Protein AF-A0A3M6U2Z1-F1 (afdb_monomer_lite)

pLDDT: mean 85.02, std 13.63, range [31.53, 96.0]

Secondary structure (DSSP, 8-state):
-----------TT----EEEEETT--SSPEEEEEETTSEEEEEPPPEEEESPPEEEEEETTEEEEEESS----EEEEE--TT-SEEEEEEEEEETTEEEEEEEEEEEE-TTHHHHSEEEE--GGGSTT----SGGG----TTS-TTSEEEEB-TTT--B----SS---TT-TTSSS-EEETT-PPPTTT-S----EEE-

Structure (mmCIF, N/CA/C/O backbone):
data_AF-A0A3M6U2Z1-F1
#
_entry.id   AF-A0A3M6U2Z1-F1
#
loop_
_atom_site.group_PDB
_atom_site.id
_atom_site.type_symbol
_atom_site.label_atom_id
_atom_site.label_alt_id
_atom_site.label_comp_id
_atom_site.label_asym_id
_atom_site.label_entity_id
_atom_site.label_seq_id
_atom_site.pdbx_PDB_ins_code
_atom_site.Cartn_x
_atom_site.Cartn_y
_atom_site.Cartn_z
_atom_site.occupancy
_atom_site.B_iso_or_equiv
_atom_site.auth_seq_id
_atom_site.auth_comp_id
_atom_site.auth_asym_id
_atom_site.auth_atom_id
_atom_site.pdbx_PDB_model_num
ATOM 1 N N . MET A 1 1 ? -20.977 18.633 2.375 1.00 33.62 1 MET A N 1
ATOM 2 C CA . MET A 1 1 ? -21.544 19.202 3.614 1.00 33.62 1 MET A CA 1
ATOM 3 C C . MET A 1 1 ? -20.384 19.841 4.359 1.00 33.62 1 MET A C 1
ATOM 5 O O . MET A 1 1 ? -19.426 19.143 4.660 1.00 33.62 1 MET A O 1
ATOM 9 N N . VAL A 1 2 ? -20.391 21.166 4.483 1.00 31.53 2 VAL A N 1
ATOM 10 C CA . VAL A 1 2 ? -19.295 21.943 5.080 1.00 31.53 2 VAL A CA 1
ATOM 11 C C . VAL A 1 2 ? -19.413 21.803 6.597 1.00 31.53 2 VAL A C 1
ATOM 13 O O . VAL A 1 2 ? -20.417 22.219 7.167 1.00 31.53 2 VAL A O 1
ATOM 16 N N . GLY A 1 3 ? -18.442 21.152 7.237 1.00 36.09 3 GLY A N 1
ATOM 17 C CA . GLY A 1 3 ? -18.370 21.081 8.695 1.00 36.09 3 GLY A CA 1
ATOM 18 C C . GLY A 1 3 ? -17.777 22.376 9.236 1.00 36.09 3 GLY A C 1
ATOM 19 O O . GLY A 1 3 ? -16.633 22.701 8.925 1.00 36.09 3 GLY A O 1
ATOM 20 N N . PHE A 1 4 ? -18.558 23.123 10.010 1.00 33.94 4 PHE A N 1
ATOM 21 C CA . PHE A 1 4 ? -18.069 24.271 10.767 1.00 33.94 4 PHE A CA 1
ATOM 22 C C . PHE A 1 4 ? -17.065 23.785 11.824 1.00 33.94 4 PHE A C 1
ATOM 24 O O . PHE A 1 4 ? -17.394 22.934 12.646 1.00 33.94 4 PHE A O 1
ATOM 31 N N . VAL A 1 5 ? -15.842 24.322 11.809 1.00 41.75 5 VAL A N 1
ATOM 32 C CA . VAL A 1 5 ? -14.901 24.203 12.931 1.00 41.75 5 VAL A CA 1
ATOM 33 C C . VAL A 1 5 ? -15.083 25.451 13.786 1.00 41.75 5 VAL A C 1
ATOM 35 O O . VAL A 1 5 ? -14.521 26.503 13.484 1.00 41.75 5 VAL A O 1
ATOM 38 N N . GLU A 1 6 ? -15.903 25.366 14.832 1.00 41.59 6 GLU A N 1
ATOM 39 C CA . GLU A 1 6 ? -15.975 26.430 15.834 1.00 41.59 6 GLU A CA 1
ATOM 40 C C . GLU A 1 6 ? -14.790 26.321 16.799 1.00 41.59 6 GLU A C 1
ATOM 42 O O . GLU A 1 6 ? -14.560 25.300 17.448 1.00 41.59 6 GLU A O 1
ATOM 47 N N . ARG A 1 7 ? -14.019 27.406 16.897 1.00 44.69 7 ARG A N 1
ATOM 48 C CA . ARG A 1 7 ? -12.964 27.585 17.895 1.00 44.69 7 ARG A CA 1
ATOM 49 C C . ARG A 1 7 ? -13.611 28.191 19.141 1.00 44.69 7 ARG A C 1
ATOM 51 O O . ARG A 1 7 ? -13.791 29.405 19.198 1.00 44.69 7 ARG A O 1
ATOM 58 N N . LEU A 1 8 ? -13.984 27.368 20.119 1.00 41.62 8 LEU A N 1
ATOM 59 C CA . LEU A 1 8 ? -14.572 27.862 21.367 1.00 41.62 8 LEU A CA 1
ATOM 60 C C . LEU A 1 8 ? -13.500 28.151 22.424 1.00 41.62 8 LEU A C 1
ATOM 62 O O . LEU A 1 8 ? -12.556 27.387 22.630 1.00 41.62 8 LEU A O 1
ATOM 66 N N . LYS A 1 9 ? -13.650 29.331 23.034 1.00 44.41 9 LYS A N 1
ATOM 67 C CA . LYS A 1 9 ? -12.825 29.896 24.103 1.00 44.41 9 LYS A CA 1
ATOM 68 C C . LYS A 1 9 ? -12.776 28.978 25.328 1.00 44.41 9 LYS A C 1
ATOM 70 O O . LYS A 1 9 ? -13.740 28.297 25.660 1.00 44.41 9 LYS A O 1
ATOM 75 N N . LYS A 1 10 ? -11.636 29.038 26.015 1.00 45.00 10 LYS A N 1
ATOM 76 C CA . LYS A 1 10 ? -11.366 28.417 27.312 1.00 45.00 10 LYS A CA 1
ATOM 77 C C . LYS A 1 10 ? -12.130 29.173 28.409 1.00 45.00 10 LYS A C 1
ATOM 79 O O . LYS A 1 10 ? -11.630 30.189 28.876 1.00 45.00 10 LYS A O 1
ATOM 84 N N . ASP A 1 11 ? -13.297 28.665 28.797 1.00 51.81 11 ASP A N 1
ATOM 85 C CA . ASP A 1 11 ? -13.921 28.969 30.090 1.00 51.81 11 ASP A CA 1
ATOM 86 C C . ASP A 1 11 ? -13.686 27.788 31.050 1.00 51.81 11 ASP A C 1
ATOM 88 O O . ASP A 1 11 ? -13.927 26.619 30.735 1.00 51.81 11 ASP A O 1
ATOM 92 N N . ASP A 1 12 ? -13.138 28.118 32.214 1.00 60.06 12 ASP A N 1
ATOM 93 C CA . ASP A 1 12 ? -12.309 27.285 33.094 1.00 60.06 12 ASP A CA 1
ATOM 94 C C . ASP A 1 12 ? -13.091 26.323 34.013 1.00 60.06 12 ASP A C 1
ATOM 96 O O . ASP A 1 12 ? -12.824 26.254 35.208 1.00 60.06 12 ASP A O 1
ATOM 100 N N . ASN A 1 13 ? -14.088 25.597 33.482 1.00 56.81 13 ASN A N 1
ATOM 101 C CA . ASN A 1 13 ? -14.623 24.387 34.145 1.00 56.81 13 ASN A CA 1
ATOM 102 C C . ASN A 1 13 ? -15.549 23.495 33.290 1.00 56.81 13 ASN A C 1
ATOM 104 O O . ASN A 1 13 ? -16.263 22.643 33.823 1.00 56.81 13 ASN A O 1
ATOM 108 N N . SER A 1 14 ? -15.570 23.667 31.966 1.00 55.75 14 SER A N 1
ATOM 109 C CA . SER A 1 14 ? -16.427 22.857 31.089 1.00 55.75 14 SER A CA 1
ATOM 110 C C . SER A 1 14 ? -15.627 21.720 30.456 1.00 55.75 14 SER A C 1
ATOM 112 O O . SER A 1 14 ? -14.793 21.945 29.582 1.00 55.75 14 SER A O 1
ATOM 114 N N . ILE A 1 15 ? -15.881 20.479 30.882 1.00 61.75 15 ILE A N 1
ATOM 115 C CA . ILE A 1 15 ? -15.397 19.292 30.169 1.00 61.75 15 ILE A CA 1
ATOM 116 C C . ILE A 1 15 ? -16.312 19.080 28.962 1.00 61.75 15 ILE A C 1
ATOM 118 O O . ILE A 1 15 ? -17.464 18.669 29.107 1.00 61.75 15 ILE A O 1
ATOM 122 N N . PHE A 1 16 ? -15.804 19.361 27.765 1.00 71.44 16 PHE A N 1
ATOM 123 C CA . PHE A 1 16 ? -16.532 19.101 26.527 1.00 71.44 16 PHE A CA 1
ATOM 124 C C . PHE A 1 16 ? -16.543 17.596 26.249 1.00 71.44 16 PHE A C 1
ATOM 126 O O . PHE A 1 16 ? -15.508 16.982 25.985 1.00 71.44 16 PHE A O 1
ATOM 133 N N . LEU A 1 17 ? -17.728 16.996 26.344 1.00 83.19 17 LEU A N 1
ATOM 134 C CA . LEU A 1 17 ? -17.945 15.604 25.970 1.00 83.19 17 LEU A CA 1
ATOM 135 C C . LEU A 1 17 ? -18.040 15.524 24.450 1.00 83.19 17 LEU A C 1
ATOM 137 O O . LEU A 1 17 ? -18.857 16.208 23.835 1.00 83.19 17 LEU A O 1
ATOM 141 N N . THR A 1 18 ? -17.223 14.660 23.859 1.00 88.44 18 THR A N 1
ATOM 142 C CA . THR A 1 18 ? -17.144 14.499 22.406 1.00 88.44 18 THR A CA 1
ATOM 143 C C . THR A 1 18 ? -17.358 13.032 22.075 1.00 88.44 18 THR A C 1
ATOM 145 O O . THR A 1 18 ? -16.681 12.162 22.633 1.00 88.44 18 THR A O 1
ATOM 148 N N . LEU A 1 19 ? -18.302 12.736 21.180 1.00 93.19 19 LEU A N 1
ATOM 149 C CA . LEU A 1 19 ? -18.491 11.372 20.686 1.00 93.19 19 LEU A CA 1
ATOM 150 C C . LEU A 1 19 ? -17.215 10.850 20.009 1.00 93.19 19 LEU A C 1
ATOM 152 O O . LEU A 1 19 ? -16.425 11.628 19.479 1.00 93.19 19 LEU A O 1
ATOM 156 N N . ALA A 1 20 ? -17.019 9.534 20.032 1.00 92.88 20 ALA A N 1
ATOM 157 C CA . ALA A 1 20 ? -15.914 8.911 19.316 1.00 92.88 20 ALA A CA 1
ATOM 158 C C . ALA A 1 20 ? -16.070 9.100 17.799 1.00 92.88 20 ALA A C 1
ATOM 160 O O . ALA A 1 20 ? -17.117 8.765 17.244 1.00 92.88 20 ALA A O 1
ATOM 161 N N . ILE A 1 21 ? -15.026 9.608 17.148 1.00 93.19 21 ILE A N 1
ATOM 162 C CA . ILE A 1 21 ? -14.930 9.796 15.697 1.00 93.19 21 ILE A CA 1
ATOM 163 C C . ILE A 1 21 ? -13.573 9.320 15.176 1.00 93.19 21 ILE A C 1
ATOM 165 O O . ILE A 1 21 ? -12.600 9.273 15.927 1.00 93.19 21 ILE A O 1
ATOM 169 N N . LEU A 1 22 ? -13.497 9.026 13.878 1.00 92.69 22 LEU A N 1
ATOM 170 C CA . LEU A 1 22 ? -12.242 8.778 13.168 1.00 92.69 22 LEU A CA 1
ATOM 171 C C . LEU A 1 22 ? -11.867 10.011 12.332 1.00 92.69 22 LEU A C 1
ATOM 173 O O . LEU A 1 22 ? -12.544 10.350 11.355 1.00 92.69 22 LEU A O 1
ATOM 177 N N . LYS A 1 23 ? -10.790 10.705 12.711 1.00 91.25 23 LYS A N 1
ATOM 178 C CA . LYS A 1 23 ? -10.298 11.880 11.983 1.00 91.25 23 LYS A CA 1
ATOM 179 C C . LYS A 1 23 ? -9.767 11.476 10.614 1.00 91.25 23 LYS A C 1
ATOM 181 O O . LYS A 1 23 ? -9.136 10.435 10.462 1.00 91.25 23 LYS A O 1
ATOM 186 N N . TYR A 1 24 ? -10.000 12.336 9.623 1.00 89.19 24 TYR A N 1
ATOM 187 C CA . TYR A 1 24 ? -9.508 12.162 8.250 1.00 89.19 24 TYR A CA 1
ATOM 188 C C . TYR A 1 24 ? -9.910 10.825 7.602 1.00 89.19 24 TYR A C 1
ATOM 190 O O . TYR A 1 24 ? -9.277 10.397 6.636 1.00 89.19 24 TYR A O 1
ATOM 198 N N . LYS A 1 25 ? -10.961 10.157 8.107 1.00 90.25 25 LYS A N 1
ATOM 199 C CA . LYS A 1 25 ? -11.424 8.898 7.522 1.00 90.25 25 LYS A CA 1
ATOM 200 C C . LYS A 1 25 ? -11.858 9.118 6.062 1.00 90.25 25 LYS A C 1
ATOM 202 O O . LYS A 1 25 ? -12.548 10.104 5.775 1.00 90.25 25 LYS A O 1
ATOM 207 N N . PRO A 1 26 ? -11.491 8.223 5.131 1.00 91.00 26 PRO A N 1
ATOM 208 C CA . PRO A 1 26 ? -11.958 8.306 3.754 1.00 91.00 26 PRO A CA 1
ATOM 209 C C . PRO A 1 26 ? -13.489 8.246 3.660 1.00 91.00 26 PRO A C 1
ATOM 211 O O . PRO A 1 26 ? -14.148 7.528 4.408 1.00 91.00 26 PRO A O 1
ATOM 214 N N . VAL A 1 27 ? -14.069 8.977 2.702 1.00 89.31 27 VAL A N 1
ATOM 215 C CA . VAL A 1 27 ? -15.531 8.980 2.475 1.00 89.31 27 VAL A CA 1
ATOM 216 C C . VAL A 1 27 ? -16.024 7.618 1.978 1.00 89.31 27 VAL A C 1
ATOM 218 O O . VAL A 1 27 ? -17.128 7.189 2.304 1.00 89.31 27 VAL A O 1
ATOM 221 N N . LYS A 1 28 ? -15.210 6.942 1.163 1.00 93.44 28 LYS A N 1
ATOM 222 C CA . LYS A 1 28 ? -15.484 5.599 0.648 1.00 93.44 28 LYS A CA 1
ATOM 223 C C . LYS A 1 28 ? -14.688 4.573 1.440 1.00 93.44 28 LYS A C 1
ATOM 225 O O . LYS A 1 28 ? -13.601 4.873 1.920 1.00 93.44 28 LYS A O 1
ATOM 230 N N . HIS A 1 29 ? -15.197 3.349 1.500 1.00 92.94 29 HIS A N 1
ATOM 231 C CA . HIS A 1 29 ? -14.449 2.221 2.047 1.00 92.94 29 HIS A CA 1
ATOM 232 C C . HIS A 1 29 ? -13.140 2.013 1.282 1.00 92.94 29 HIS A C 1
ATOM 234 O O . HIS A 1 29 ? -13.100 2.153 0.056 1.00 92.94 29 HIS A O 1
ATOM 240 N N . SER A 1 30 ? -12.090 1.647 2.009 1.00 91.12 30 SER A N 1
ATOM 241 C CA . SER A 1 30 ? -10.811 1.289 1.403 1.00 91.12 30 SER A CA 1
ATOM 242 C C . SER A 1 30 ? -10.927 -0.108 0.806 1.00 91.12 30 SER A C 1
ATOM 244 O O . SER A 1 30 ? -11.292 -1.047 1.509 1.00 91.12 30 SER A O 1
ATOM 246 N N . VAL A 1 31 ? -10.636 -0.250 -0.484 1.00 90.06 31 VAL A N 1
ATOM 247 C CA . VAL A 1 31 ? -10.586 -1.551 -1.162 1.00 90.06 31 VAL A CA 1
ATOM 248 C C . VAL A 1 31 ? -9.125 -1.897 -1.406 1.00 90.06 31 VAL A C 1
ATOM 250 O O . VAL A 1 31 ? -8.384 -1.055 -1.908 1.00 90.06 31 VAL A O 1
ATOM 253 N N . GLN A 1 32 ? -8.717 -3.106 -1.033 1.00 88.31 32 GLN A N 1
ATOM 254 C CA . GLN A 1 32 ? -7.341 -3.572 -1.178 1.00 88.31 32 GLN A CA 1
ATOM 255 C C . GLN A 1 32 ? -7.320 -5.049 -1.577 1.00 88.31 32 GLN A C 1
ATOM 257 O O . GLN A 1 32 ? -8.158 -5.831 -1.130 1.00 88.31 32 GLN A O 1
ATOM 262 N N . ASP A 1 33 ? -6.358 -5.438 -2.406 1.00 87.25 33 ASP A N 1
ATOM 263 C CA . ASP A 1 33 ? -6.098 -6.844 -2.701 1.00 87.25 33 ASP A CA 1
ATOM 264 C C . ASP A 1 33 ? -5.141 -7.445 -1.665 1.00 87.25 33 ASP A C 1
ATOM 266 O O . ASP A 1 33 ? -4.204 -6.800 -1.192 1.00 87.25 33 ASP A O 1
ATOM 270 N N . ALA A 1 34 ? -5.397 -8.694 -1.301 1.00 88.06 34 ALA A N 1
ATOM 271 C CA . ALA A 1 34 ? -4.664 -9.439 -0.292 1.00 88.06 34 ALA A CA 1
ATOM 272 C C . ALA A 1 34 ? -4.415 -10.872 -0.776 1.00 88.06 34 ALA A C 1
ATOM 274 O O . ALA A 1 34 ? -5.248 -11.450 -1.471 1.00 88.06 34 ALA A O 1
ATOM 275 N N . TYR A 1 35 ? -3.285 -11.466 -0.396 1.00 87.06 35 TYR A N 1
ATOM 276 C CA . TYR A 1 35 ? -2.849 -12.760 -0.926 1.00 87.06 35 TYR A CA 1
ATOM 277 C C . TYR A 1 35 ? -2.798 -13.813 0.171 1.00 87.06 35 TYR A C 1
ATOM 279 O O . TYR A 1 35 ? -2.358 -13.554 1.288 1.00 87.06 35 TYR A O 1
ATOM 287 N N . TYR A 1 36 ? -3.255 -15.028 -0.128 1.00 86.56 36 TYR A N 1
ATOM 288 C CA . TYR A 1 36 ? -3.249 -16.098 0.868 1.00 86.56 36 TYR A CA 1
ATOM 289 C C . TYR A 1 36 ? -1.851 -16.341 1.448 1.00 86.56 36 TYR A C 1
ATOM 291 O O . TYR A 1 36 ? -0.869 -16.410 0.709 1.00 86.56 36 TYR A O 1
ATOM 299 N N . GLN A 1 37 ? -1.801 -16.551 2.769 1.00 83.19 37 GLN A N 1
ATOM 300 C CA . GLN A 1 37 ? -0.586 -16.788 3.559 1.00 83.19 37 GLN A CA 1
ATOM 301 C C . GLN A 1 37 ? 0.394 -15.605 3.623 1.00 83.19 37 GLN A C 1
ATOM 303 O O . GLN A 1 37 ? 1.509 -15.782 4.108 1.00 83.19 37 GLN A O 1
ATOM 308 N N . THR A 1 38 ? -0.002 -14.407 3.187 1.00 80.94 38 THR A N 1
ATOM 309 C CA . THR A 1 38 ? 0.787 -13.185 3.386 1.00 80.94 38 THR A CA 1
ATOM 310 C C . THR A 1 38 ? 0.215 -12.368 4.541 1.00 80.94 38 THR A C 1
ATOM 312 O O . THR A 1 38 ? -0.981 -12.455 4.850 1.00 80.94 38 THR A O 1
ATOM 315 N N . SER A 1 39 ? 1.071 -11.592 5.206 1.00 84.38 39 SER A N 1
ATOM 316 C CA . SER A 1 39 ? 0.632 -10.622 6.207 1.00 84.38 39 SER A CA 1
ATOM 317 C C . SER A 1 39 ? 0.060 -9.382 5.525 1.00 84.38 39 SER A C 1
ATOM 319 O O . SER A 1 39 ? 0.543 -8.938 4.485 1.00 84.38 39 SER A O 1
ATOM 321 N N . ILE A 1 40 ? -0.995 -8.833 6.115 1.00 86.62 40 ILE A N 1
ATOM 322 C CA . ILE A 1 40 ? -1.633 -7.588 5.694 1.00 86.62 40 ILE A CA 1
ATOM 323 C C . ILE A 1 40 ? -1.643 -6.676 6.905 1.00 86.62 40 ILE A C 1
ATOM 325 O O . ILE A 1 40 ? -2.117 -7.089 7.965 1.00 86.62 40 ILE A O 1
ATOM 329 N N . THR A 1 41 ? -1.150 -5.454 6.724 1.00 88.62 41 THR A N 1
ATOM 330 C CA . THR A 1 41 ? -1.144 -4.422 7.760 1.00 88.62 41 THR A CA 1
ATOM 331 C C . THR A 1 41 ? -2.154 -3.344 7.396 1.00 88.62 41 THR A C 1
ATOM 333 O O . THR A 1 41 ? -1.985 -2.648 6.396 1.00 88.62 41 THR A O 1
ATOM 3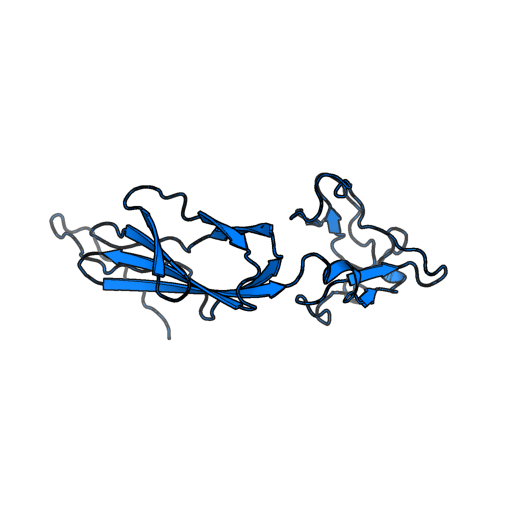36 N N . LEU A 1 42 ? -3.201 -3.197 8.204 1.00 89.69 42 LEU A N 1
ATOM 337 C CA . LEU A 1 42 ? -4.208 -2.146 8.053 1.00 89.69 42 LEU A CA 1
ATOM 338 C C . LEU A 1 42 ? -4.016 -1.089 9.126 1.00 89.69 42 LEU A C 1
ATOM 340 O O . LEU A 1 42 ? -3.853 -1.438 10.287 1.00 89.69 42 LEU A O 1
ATOM 344 N N . VAL A 1 43 ? -4.086 0.185 8.750 1.00 89.88 43 VAL A N 1
ATOM 345 C CA . VAL A 1 43 ? -3.923 1.321 9.666 1.00 89.88 43 VAL A CA 1
ATOM 346 C C . VAL A 1 43 ? -5.276 1.992 9.857 1.00 89.88 43 VAL A C 1
ATOM 348 O O . VAL A 1 43 ? -5.864 2.476 8.887 1.00 89.88 43 VAL A O 1
ATOM 351 N N . CYS A 1 44 ? -5.794 2.016 11.085 1.00 89.38 44 CYS A N 1
ATOM 352 C CA . CYS A 1 44 ? -7.032 2.742 11.365 1.00 89.38 44 CYS A CA 1
ATOM 353 C C . CYS A 1 44 ? -6.777 4.262 11.356 1.00 89.38 44 CYS A C 1
ATOM 355 O O . CYS A 1 44 ? -5.728 4.695 11.841 1.00 89.38 44 CYS A O 1
ATOM 357 N N . PRO A 1 45 ? -7.709 5.091 10.843 1.00 91.31 45 PRO A N 1
ATOM 358 C CA . PRO A 1 45 ? -7.604 6.538 10.998 1.00 91.31 45 PRO A CA 1
ATOM 359 C C . PRO A 1 45 ? -7.564 6.952 12.477 1.00 91.31 45 PRO A C 1
ATOM 361 O O . PRO A 1 45 ? -8.022 6.222 13.355 1.00 91.31 45 PRO A O 1
ATOM 364 N N . GLU A 1 46 ? -7.020 8.135 12.759 1.00 90.25 46 GLU A N 1
ATOM 365 C CA . GLU A 1 46 ? -6.788 8.591 14.133 1.00 90.25 46 GLU A CA 1
ATOM 366 C C . GLU A 1 46 ? -8.117 8.741 14.904 1.00 90.25 46 GLU A C 1
ATOM 368 O O . GLU A 1 46 ? -8.974 9.535 14.495 1.00 90.25 46 GLU A O 1
ATOM 373 N N . PRO A 1 47 ? -8.319 8.016 16.019 1.00 90.06 47 PRO A N 1
ATOM 374 C CA . PRO A 1 47 ? -9.532 8.130 16.810 1.00 90.06 47 PRO A CA 1
ATOM 375 C C . PRO A 1 47 ? -9.510 9.404 17.667 1.00 90.06 47 PRO A C 1
ATOM 377 O O . PRO A 1 47 ? -8.469 9.848 18.147 1.00 90.06 47 PRO A O 1
ATOM 380 N N . PHE A 1 48 ? -10.676 10.003 17.889 1.00 90.19 48 PHE A N 1
ATOM 381 C CA . PHE A 1 48 ? -10.821 11.204 18.708 1.00 90.19 48 PHE A CA 1
ATOM 382 C C . PHE A 1 48 ? -12.157 11.223 19.440 1.00 90.19 48 PHE A C 1
ATOM 384 O O . PHE A 1 48 ? -13.173 10.808 18.895 1.00 90.19 48 PHE A O 1
ATOM 391 N N . GLY A 1 49 ? -12.170 11.713 20.676 1.00 90.69 49 GLY A N 1
ATOM 392 C CA . GLY A 1 49 ? -13.373 11.811 21.497 1.00 90.69 49 GLY A CA 1
ATOM 393 C C . GLY A 1 49 ? -13.030 11.964 22.976 1.00 90.69 49 GLY A C 1
ATOM 394 O O . GLY A 1 49 ? -11.886 11.750 23.373 1.00 90.69 49 GLY A O 1
ATOM 395 N N . TYR A 1 50 ? -14.019 12.333 23.792 1.00 89.31 50 TYR A N 1
ATOM 396 C CA . TYR A 1 50 ? -13.872 12.395 25.246 1.00 89.31 50 TYR A CA 1
ATOM 397 C C . TYR A 1 50 ? -15.114 11.823 25.957 1.00 89.31 50 TYR A C 1
ATOM 399 O O . TYR A 1 50 ? -16.217 12.319 25.709 1.00 89.31 50 TYR A O 1
ATOM 407 N N . PRO A 1 51 ? -14.977 10.829 26.864 1.00 91.06 51 PRO A N 1
ATOM 408 C CA . PRO A 1 51 ? -13.740 10.136 27.248 1.00 91.06 51 PRO A CA 1
ATOM 409 C C . PRO A 1 51 ? -13.025 9.495 26.057 1.00 91.06 51 PRO A C 1
ATOM 411 O O . PRO A 1 51 ? -13.670 9.233 25.035 1.00 91.06 51 PRO A O 1
ATOM 414 N N . GLU A 1 52 ? -11.710 9.312 26.187 1.00 88.25 52 GLU A N 1
ATOM 415 C CA . GLU A 1 52 ? -10.857 8.789 25.118 1.00 88.25 52 GLU A CA 1
ATOM 416 C C . GLU A 1 52 ? -11.454 7.491 24.542 1.00 88.25 52 GLU A C 1
ATOM 418 O O . GLU A 1 52 ? -11.865 6.609 25.307 1.00 88.25 52 GLU A O 1
ATOM 423 N N . PRO A 1 53 ? -11.614 7.399 23.211 1.00 89.69 53 PRO A N 1
ATOM 424 C CA . PRO A 1 53 ? -12.218 6.234 22.588 1.00 89.69 53 PRO A CA 1
ATOM 425 C C . PRO A 1 53 ? -11.274 5.031 22.594 1.00 89.69 53 PRO A C 1
ATOM 427 O O . PRO A 1 53 ? -10.078 5.165 22.363 1.00 89.69 53 PRO A O 1
ATOM 430 N N . PHE A 1 54 ? -11.840 3.838 22.765 1.00 88.88 54 PHE A N 1
ATOM 431 C CA . PHE A 1 54 ? -11.134 2.593 22.469 1.00 88.88 54 PHE A CA 1
ATOM 432 C C . PHE A 1 54 ? -11.283 2.239 20.989 1.00 88.88 54 PHE A C 1
ATOM 434 O O . PHE A 1 54 ? -12.273 2.625 20.354 1.00 88.88 54 PHE A O 1
ATOM 441 N N . VAL A 1 55 ? -10.328 1.470 20.457 1.00 90.25 55 VAL A N 1
ATOM 442 C CA . VAL A 1 55 ? -10.364 0.987 19.072 1.00 90.25 55 VAL A CA 1
ATOM 443 C C . VAL A 1 55 ? -10.461 -0.533 19.039 1.00 90.25 55 VAL A C 1
ATOM 445 O O . VAL A 1 55 ? -9.681 -1.250 19.669 1.00 90.25 55 VAL A O 1
ATOM 448 N N . ALA A 1 56 ? -11.430 -1.025 18.269 1.00 91.31 56 ALA A N 1
ATOM 449 C CA . ALA A 1 56 ? -11.620 -2.442 18.009 1.00 91.31 56 ALA A CA 1
ATOM 450 C C . ALA A 1 56 ? -11.557 -2.742 16.510 1.00 91.31 56 ALA A C 1
ATOM 452 O O . ALA A 1 56 ? -12.124 -2.019 15.692 1.00 91.31 56 ALA A O 1
ATOM 453 N N . TRP A 1 57 ? -10.907 -3.848 16.165 1.00 92.62 57 TRP A N 1
ATOM 454 C CA . TRP A 1 57 ? -10.895 -4.408 14.820 1.00 92.62 57 TRP A CA 1
ATOM 455 C C . TRP A 1 57 ? -11.917 -5.534 14.726 1.00 92.62 57 TRP A C 1
ATOM 457 O O . TRP A 1 57 ? -11.900 -6.464 15.533 1.00 92.62 57 TRP A O 1
ATOM 467 N N . VAL A 1 58 ? -12.801 -5.465 13.735 1.00 92.81 58 VAL A N 1
ATOM 468 C CA . VAL A 1 58 ? -13.925 -6.389 13.558 1.00 92.81 58 VAL A CA 1
ATOM 469 C C . VAL A 1 58 ? -13.870 -6.988 12.157 1.00 92.81 58 VAL A C 1
ATOM 471 O O . VAL A 1 58 ? -14.006 -6.269 11.176 1.00 92.81 58 VAL A O 1
ATOM 474 N N . LYS A 1 59 ? -13.703 -8.307 12.038 1.00 92.00 59 LYS A N 1
ATOM 475 C CA . LYS A 1 59 ? -13.722 -9.036 10.762 1.00 92.00 59 LYS A CA 1
ATOM 476 C C . LYS A 1 59 ? -15.046 -9.763 10.598 1.00 92.00 59 LYS A C 1
ATOM 478 O O . LYS A 1 59 ? -15.378 -10.629 11.400 1.00 92.00 59 LYS A O 1
ATOM 483 N N . ASN A 1 60 ? -15.781 -9.442 9.536 1.00 89.69 60 ASN A N 1
ATOM 484 C CA . ASN A 1 60 ? -17.079 -10.043 9.214 1.00 89.69 60 ASN A CA 1
ATOM 485 C C . ASN A 1 60 ? -18.048 -10.051 10.423 1.00 89.69 60 ASN A C 1
ATOM 487 O O . ASN A 1 60 ? -18.766 -11.021 10.644 1.00 89.69 60 ASN A O 1
ATOM 491 N N . GLY A 1 61 ? -18.029 -8.987 11.234 1.00 86.50 61 GLY A N 1
ATOM 492 C CA . GLY A 1 61 ? -18.840 -8.862 12.454 1.00 86.50 61 GLY A CA 1
ATOM 493 C C . GLY A 1 61 ? -18.239 -9.486 13.724 1.00 86.50 61 GLY A C 1
ATOM 494 O O . GLY A 1 61 ? -18.779 -9.267 14.804 1.00 86.50 61 GLY A O 1
ATOM 495 N N . VAL A 1 62 ? -17.118 -10.208 13.632 1.00 89.12 62 VAL A N 1
ATOM 496 C CA . VAL A 1 62 ? -16.428 -10.830 14.775 1.00 89.12 62 VAL A CA 1
ATOM 497 C C . VAL A 1 62 ? -15.243 -9.974 15.217 1.00 89.12 62 VAL A C 1
ATOM 499 O O . VAL A 1 62 ? -14.414 -9.579 14.399 1.00 89.12 62 VAL A O 1
ATOM 502 N N . VAL A 1 63 ? -15.138 -9.689 16.515 1.00 89.81 63 VAL A N 1
ATOM 503 C CA . VAL A 1 63 ? -14.034 -8.896 17.080 1.00 89.81 63 VAL A CA 1
ATOM 504 C C . VAL A 1 63 ? -12.725 -9.689 17.001 1.00 89.81 63 VAL A C 1
ATOM 506 O O . VAL A 1 63 ? -12.633 -10.783 17.550 1.00 89.81 63 VAL A O 1
ATOM 509 N N . LEU A 1 64 ? -11.718 -9.132 16.324 1.00 86.31 64 LEU A N 1
ATOM 510 C CA . LEU A 1 64 ? -10.366 -9.693 16.212 1.00 86.31 64 LEU A CA 1
ATOM 511 C C . LEU A 1 64 ? -9.425 -9.166 17.293 1.00 86.31 64 LEU A C 1
ATOM 513 O O . LEU A 1 64 ? -8.614 -9.909 17.833 1.00 86.31 64 LEU A O 1
ATOM 517 N N . GLN A 1 65 ? -9.520 -7.872 17.582 1.00 82.25 65 GLN A N 1
ATOM 518 C CA . GLN A 1 65 ? -8.669 -7.188 18.544 1.00 82.25 65 GLN A CA 1
ATOM 519 C C . GLN A 1 65 ? -9.477 -6.065 19.181 1.00 82.25 65 GLN A C 1
ATOM 521 O O . GLN A 1 65 ? -10.205 -5.353 18.492 1.00 82.25 65 GLN A O 1
ATOM 526 N N . ASN A 1 66 ? -9.341 -5.904 20.492 1.00 75.06 66 ASN A N 1
ATOM 527 C CA . ASN A 1 66 ? -9.942 -4.816 21.250 1.00 75.06 66 ASN A CA 1
ATOM 528 C C . ASN A 1 66 ? -8.848 -4.213 22.130 1.00 75.06 66 ASN A C 1
ATOM 530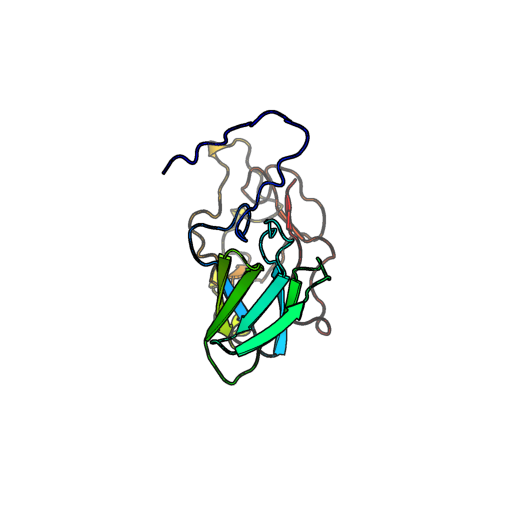 O O . ASN A 1 66 ? -8.405 -4.867 23.072 1.00 75.06 66 ASN A O 1
ATOM 534 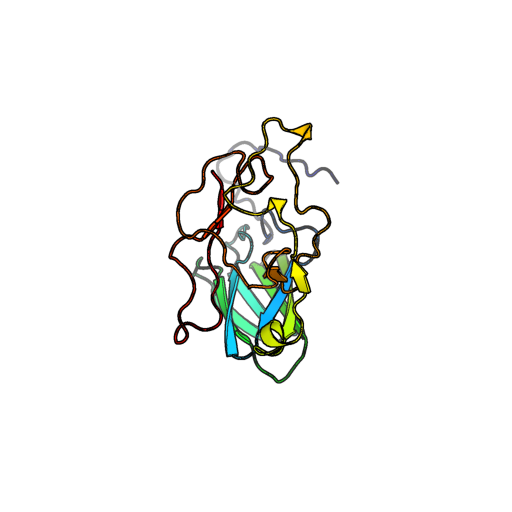N N . SER A 1 67 ? -8.369 -3.019 21.784 1.00 67.69 67 SER A N 1
ATOM 535 C CA . SER A 1 67 ? -7.322 -2.337 22.542 1.00 67.69 67 SER A CA 1
ATOM 536 C C . SER A 1 67 ? -7.861 -1.035 23.119 1.00 67.69 67 SER A C 1
ATOM 538 O O . SER A 1 67 ? -8.396 -0.190 22.401 1.00 67.69 67 SER A O 1
ATOM 540 N N . SER A 1 68 ? -7.716 -0.877 24.434 1.00 60.50 68 SER A N 1
ATOM 541 C CA . SER A 1 68 ? -8.074 0.344 25.160 1.00 60.50 68 SER A CA 1
ATOM 542 C C . SER A 1 68 ? -6.906 1.318 25.325 1.00 60.50 68 SER A C 1
ATOM 544 O O . SER A 1 68 ? -7.123 2.416 25.819 1.00 60.50 68 SER A O 1
ATOM 546 N N . SER A 1 69 ? -5.677 0.913 24.989 1.00 53.19 69 SER A N 1
ATOM 547 C CA . SER A 1 69 ? -4.459 1.647 25.373 1.00 53.19 69 SER A CA 1
ATOM 548 C C . SER A 1 69 ? -3.343 1.646 24.331 1.00 53.19 69 SER A C 1
ATOM 550 O O . SER A 1 69 ? -2.381 2.393 24.482 1.00 53.19 69 SER A O 1
ATOM 552 N N . ASP A 1 70 ? -3.428 0.803 23.301 1.00 56.97 70 ASP A N 1
ATOM 553 C CA . ASP A 1 70 ? -2.390 0.714 22.277 1.00 56.97 70 ASP A CA 1
ATOM 554 C C . ASP A 1 70 ? -2.787 1.536 21.046 1.00 56.97 70 ASP A C 1
ATOM 556 O O . ASP A 1 70 ? -3.651 1.141 20.262 1.00 56.97 70 ASP A O 1
ATOM 560 N N . LEU A 1 71 ? -2.160 2.706 20.911 1.00 53.25 71 LEU A N 1
ATOM 561 C CA . LEU A 1 71 ? -2.257 3.584 19.743 1.00 53.25 71 LEU A CA 1
ATOM 562 C C . LEU A 1 71 ? -1.481 3.039 18.535 1.00 53.25 71 LEU A C 1
ATOM 564 O O . LEU A 1 71 ? -1.470 3.690 17.488 1.00 53.25 71 LEU A O 1
ATOM 568 N N . THR A 1 72 ? -0.850 1.858 18.620 1.00 53.28 72 THR A N 1
ATOM 569 C CA . THR A 1 72 ? -0.488 1.108 17.413 1.00 53.28 72 THR A CA 1
ATOM 570 C C . THR A 1 72 ? -1.782 0.586 16.786 1.00 53.28 72 THR A C 1
ATOM 572 O O . THR A 1 72 ? -2.179 -0.568 16.897 1.00 53.28 72 THR A O 1
ATOM 575 N N . LEU A 1 73 ? -2.489 1.499 16.119 1.00 66.19 73 LEU A N 1
ATOM 576 C CA . LEU A 1 73 ? -3.762 1.330 15.417 1.00 66.19 73 LEU A CA 1
ATOM 577 C C . LEU A 1 73 ? -3.678 0.336 14.249 1.00 66.19 73 LEU A C 1
ATOM 579 O O . LEU A 1 73 ? -4.537 0.359 13.373 1.00 66.19 73 LEU A O 1
ATOM 583 N N . ASN A 1 74 ? -2.640 -0.494 14.192 1.00 83.75 74 ASN A N 1
ATOM 584 C CA . ASN A 1 74 ? -2.324 -1.339 13.065 1.00 83.75 74 ASN A CA 1
ATOM 585 C C . ASN A 1 74 ? -2.807 -2.760 13.333 1.00 83.75 74 ASN A C 1
ATOM 587 O O . ASN A 1 74 ? -2.397 -3.392 14.303 1.00 83.75 74 ASN A O 1
ATOM 591 N N . LEU A 1 75 ? -3.644 -3.284 12.446 1.00 86.00 75 LEU A N 1
ATOM 592 C CA . LEU A 1 75 ? -4.005 -4.694 12.437 1.00 86.00 75 LEU A CA 1
ATOM 593 C C . LEU A 1 75 ? -3.085 -5.440 11.480 1.00 86.00 75 LEU A C 1
ATOM 595 O O . LEU A 1 75 ? -3.137 -5.195 10.276 1.00 86.00 75 LEU A O 1
ATOM 599 N N . SER A 1 76 ? -2.314 -6.385 12.013 1.00 86.69 76 SER A N 1
ATOM 600 C CA . SER A 1 76 ? -1.519 -7.332 11.228 1.00 86.69 76 SER A CA 1
ATOM 601 C C . SER A 1 76 ? -2.181 -8.706 11.253 1.00 86.69 76 SER A C 1
ATOM 603 O O . SER A 1 76 ? -2.223 -9.359 12.294 1.00 86.69 76 SER A O 1
ATOM 605 N N . ILE A 1 77 ? -2.706 -9.159 10.115 1.00 86.69 77 ILE A N 1
ATOM 606 C CA . ILE A 1 77 ? -3.379 -10.463 9.986 1.00 86.69 77 ILE A CA 1
ATOM 607 C C . ILE A 1 77 ? -2.858 -11.242 8.784 1.00 86.69 77 ILE A C 1
ATOM 609 O O . ILE A 1 77 ? -2.369 -10.660 7.821 1.00 86.69 77 ILE A O 1
ATOM 613 N N . ILE A 1 78 ? -2.993 -12.567 8.829 1.00 85.06 78 ILE A N 1
ATOM 614 C CA . ILE A 1 78 ? -2.614 -13.457 7.728 1.00 85.06 78 ILE A CA 1
ATOM 615 C C . ILE A 1 78 ? -3.869 -13.850 6.953 1.00 85.06 78 ILE A C 1
ATOM 617 O O . ILE A 1 78 ? -4.808 -14.388 7.544 1.00 85.06 78 ILE A O 1
ATOM 621 N N . ALA A 1 79 ? -3.878 -13.615 5.640 1.00 83.38 79 ALA A N 1
ATOM 622 C CA . ALA A 1 79 ? -4.981 -14.005 4.762 1.00 83.38 79 ALA A CA 1
ATOM 623 C C . ALA A 1 79 ? -5.146 -15.534 4.672 1.00 83.38 79 ALA A C 1
ATOM 625 O O . ALA A 1 79 ? -4.188 -16.259 4.391 1.00 83.38 79 ALA A O 1
ATOM 626 N N . GLN A 1 80 ? -6.373 -16.027 4.874 1.00 81.81 80 GLN A N 1
ATOM 627 C CA . GLN A 1 80 ? -6.709 -17.457 4.838 1.00 81.81 80 GLN A CA 1
ATOM 628 C C . GLN A 1 80 ? -7.523 -17.811 3.589 1.00 81.81 80 GLN A C 1
ATOM 630 O O . GLN A 1 80 ? -8.199 -16.958 3.025 1.00 81.81 80 GLN A O 1
ATOM 635 N N . ARG A 1 81 ? -7.448 -19.080 3.163 1.00 78.50 81 ARG A N 1
ATOM 636 C CA . ARG A 1 81 ? -8.072 -19.606 1.929 1.00 78.50 81 ARG A CA 1
ATOM 637 C C . ARG A 1 81 ? -9.550 -19.994 2.101 1.00 78.50 81 ARG A C 1
ATOM 639 O O . ARG A 1 81 ? -10.091 -20.748 1.302 1.00 78.50 81 ARG A O 1
ATOM 646 N N . ASP A 1 82 ? -10.189 -19.544 3.170 1.00 77.81 82 ASP A N 1
ATOM 647 C CA . ASP A 1 82 ? -11.573 -19.888 3.496 1.00 77.81 82 ASP A CA 1
ATOM 648 C C . ASP A 1 82 ? -12.588 -19.014 2.749 1.00 77.81 82 ASP A C 1
ATOM 650 O O . ASP A 1 82 ? -13.715 -19.444 2.508 1.00 77.81 82 ASP A O 1
ATOM 654 N N . THR A 1 83 ? -12.195 -17.802 2.346 1.00 81.81 83 THR A N 1
ATOM 655 C CA . THR A 1 83 ? -13.061 -16.884 1.603 1.00 81.81 83 THR A CA 1
ATOM 656 C C . THR A 1 83 ? -12.314 -16.145 0.486 1.00 81.81 83 THR A C 1
ATOM 658 O O . THR A 1 83 ? -11.084 -16.120 0.416 1.00 81.81 83 THR A O 1
ATOM 661 N N . THR A 1 84 ? -13.076 -15.531 -0.422 1.00 87.75 84 THR A N 1
ATOM 662 C CA . THR A 1 84 ? -12.563 -14.663 -1.501 1.00 87.75 84 THR A CA 1
ATOM 663 C C . THR A 1 84 ? -12.595 -13.184 -1.130 1.00 87.75 84 THR A C 1
ATOM 665 O O . THR A 1 84 ? -12.103 -12.334 -1.866 1.00 87.75 84 THR A O 1
ATOM 668 N N . LYS A 1 85 ? -13.206 -12.848 0.008 1.00 91.94 85 LYS A N 1
ATOM 669 C CA . LYS A 1 85 ? -13.403 -11.470 0.442 1.00 91.94 85 LYS A CA 1
ATOM 670 C C . LYS A 1 85 ? -13.506 -11.387 1.955 1.00 91.94 85 LYS A C 1
ATOM 672 O O . LYS A 1 85 ? -14.248 -12.166 2.560 1.00 91.94 85 LYS A O 1
ATOM 677 N N . TRP A 1 86 ? -12.824 -10.416 2.554 1.00 92.12 86 TRP A N 1
ATOM 678 C CA . TRP A 1 86 ? -13.007 -10.027 3.954 1.00 92.12 86 TRP A CA 1
ATOM 679 C C . TRP A 1 86 ? -13.524 -8.600 4.057 1.00 92.12 86 TRP A C 1
ATOM 681 O O . TRP A 1 86 ? -13.113 -7.715 3.310 1.00 92.12 86 TRP A O 1
ATOM 691 N N . THR A 1 87 ? -14.425 -8.384 5.012 1.00 94.25 87 THR A N 1
ATOM 692 C CA . THR A 1 87 ? -14.811 -7.045 5.454 1.00 94.25 87 THR A CA 1
ATOM 693 C C . THR A 1 87 ? -14.239 -6.829 6.841 1.00 94.25 87 THR A C 1
ATOM 695 O O . THR A 1 87 ? -14.529 -7.610 7.749 1.00 94.25 87 THR A O 1
ATOM 698 N N . ILE A 1 88 ? -13.407 -5.804 6.988 1.00 94.00 88 ILE A N 1
ATOM 699 C CA . ILE A 1 88 ? -12.743 -5.472 8.243 1.00 94.00 88 ILE A CA 1
ATOM 700 C C . ILE A 1 88 ? -13.095 -4.039 8.608 1.00 94.00 88 ILE A C 1
ATOM 702 O O . ILE A 1 88 ? -12.800 -3.120 7.854 1.00 94.00 88 ILE A O 1
ATOM 706 N N . ASP A 1 89 ? -13.695 -3.854 9.774 1.00 94.50 89 ASP A N 1
ATOM 707 C CA . ASP A 1 89 ? -14.032 -2.544 10.311 1.00 94.50 89 ASP A CA 1
ATOM 708 C C . ASP A 1 89 ? -13.058 -2.203 11.438 1.00 94.50 89 ASP A C 1
ATOM 710 O O . ASP A 1 89 ? -12.860 -3.009 12.350 1.00 94.50 89 ASP A O 1
ATOM 714 N N . CYS A 1 90 ? -12.467 -1.011 11.391 1.00 93.12 90 CYS A N 1
ATOM 715 C CA . CYS A 1 90 ? -11.875 -0.414 12.580 1.00 93.12 90 CYS A CA 1
ATOM 716 C C . CYS A 1 90 ? -12.903 0.520 13.209 1.00 93.12 90 CYS A C 1
ATOM 718 O O . CYS A 1 90 ? -13.465 1.385 12.535 1.00 93.12 90 CYS A O 1
ATOM 720 N N . VAL A 1 91 ? -13.204 0.294 14.482 1.00 93.00 91 VAL A N 1
ATOM 721 C CA . VAL A 1 91 ? -14.304 0.939 15.194 1.00 93.00 91 VAL A CA 1
ATOM 722 C C . VAL A 1 91 ? -13.727 1.714 16.366 1.00 93.00 91 VAL A C 1
ATOM 724 O O . VAL A 1 91 ? -13.172 1.109 17.280 1.00 93.00 91 VAL A O 1
ATOM 727 N N . ALA A 1 92 ? -13.883 3.035 16.352 1.00 92.88 92 ALA A N 1
ATOM 728 C CA . ALA A 1 92 ? -13.601 3.896 17.493 1.00 92.88 92 ALA A CA 1
ATOM 729 C C . ALA A 1 92 ? -14.882 4.073 18.308 1.00 92.88 92 ALA A C 1
ATOM 731 O O . ALA A 1 92 ? -15.917 4.454 17.759 1.00 92.88 92 ALA A O 1
ATOM 732 N N . ARG A 1 93 ? -14.843 3.812 19.616 1.00 92.56 93 ARG A N 1
ATOM 733 C CA . ARG A 1 93 ? -16.032 3.902 20.472 1.00 92.56 93 ARG A CA 1
ATOM 734 C C . ARG A 1 93 ? -15.714 4.479 21.841 1.00 92.56 93 ARG A C 1
ATOM 736 O O . ARG A 1 93 ? -14.711 4.153 22.460 1.00 92.56 93 ARG A O 1
ATOM 743 N N . ASN A 1 94 ? -16.627 5.296 22.348 1.00 91.25 94 ASN A N 1
ATOM 744 C CA . ASN A 1 94 ? -16.664 5.712 23.742 1.00 91.25 94 ASN A CA 1
ATOM 745 C C . ASN A 1 94 ? -18.106 5.646 24.267 1.00 91.25 94 ASN A C 1
ATOM 747 O O . ASN A 1 94 ? -19.018 5.172 23.586 1.00 91.25 94 ASN A O 1
ATOM 751 N N . LYS A 1 95 ? -18.335 6.110 25.499 1.00 92.44 95 LYS A N 1
ATOM 752 C CA . LYS A 1 95 ? -19.672 6.094 26.120 1.00 92.44 95 LYS A CA 1
ATOM 753 C C . LYS A 1 95 ? -20.709 6.982 25.410 1.00 92.44 95 LYS A C 1
ATOM 755 O O . LYS A 1 95 ? -21.893 6.860 25.700 1.00 92.44 95 LYS A O 1
ATOM 760 N N . HIS A 1 96 ? -20.275 7.873 24.517 1.00 93.94 96 HIS A N 1
ATOM 761 C CA . HIS A 1 96 ? -21.128 8.855 23.841 1.00 93.94 96 HIS A CA 1
ATOM 762 C C . HIS A 1 96 ? -21.407 8.526 22.379 1.00 93.94 96 HIS A C 1
ATOM 764 O O . HIS A 1 96 ? -22.325 9.093 21.795 1.00 93.94 96 HIS A O 1
ATOM 770 N N . GLY A 1 97 ? -20.648 7.615 21.778 1.00 93.69 97 GLY A N 1
ATOM 771 C CA . GLY A 1 97 ? -20.872 7.231 20.398 1.00 93.69 97 GLY A CA 1
ATOM 772 C C . GLY A 1 97 ? -19.798 6.307 19.865 1.00 93.69 97 GLY A C 1
ATOM 773 O O . GLY A 1 97 ? -18.876 5.900 20.575 1.00 93.69 97 GLY A O 1
ATOM 774 N N . ALA A 1 98 ? -19.955 5.969 18.594 1.00 93.88 98 ALA A N 1
ATOM 775 C CA . ALA A 1 98 ? -18.989 5.196 17.851 1.00 93.88 98 ALA A CA 1
ATOM 776 C C . ALA A 1 98 ? -18.927 5.6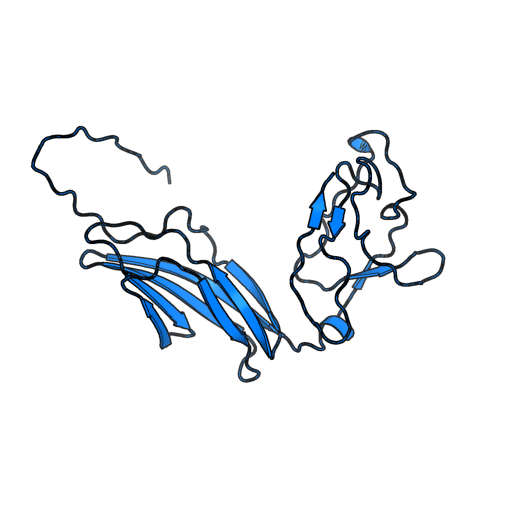88 16.411 1.00 93.88 98 ALA A C 1
ATOM 778 O O . ALA A 1 98 ? -19.932 6.133 15.853 1.00 93.88 98 ALA A O 1
ATOM 779 N N . ASP A 1 99 ? -17.757 5.528 15.821 1.00 95.38 99 ASP A N 1
ATOM 780 C CA . ASP A 1 99 ? -17.517 5.719 14.406 1.00 95.38 99 ASP A CA 1
ATOM 781 C C . ASP A 1 99 ? -16.663 4.569 13.872 1.00 95.38 99 ASP A C 1
ATOM 783 O O . ASP A 1 99 ? -15.984 3.882 14.637 1.00 95.38 99 ASP A O 1
ATOM 787 N N . TYR A 1 100 ? -16.711 4.328 12.566 1.00 94.88 100 TYR A N 1
ATOM 788 C CA . TYR A 1 100 ? -15.949 3.251 11.949 1.00 94.88 100 TYR A CA 1
ATOM 789 C C . TYR A 1 100 ? -15.477 3.587 10.539 1.00 94.88 100 TYR A C 1
ATOM 791 O O . TYR A 1 100 ? -16.069 4.408 9.830 1.00 94.88 100 TYR A O 1
ATOM 799 N N . HIS A 1 101 ? -14.400 2.913 10.137 1.00 95.31 101 HIS A N 1
ATOM 800 C CA . HIS A 1 101 ? -13.932 2.864 8.760 1.00 95.31 101 HIS A CA 1
ATOM 801 C C . HIS A 1 101 ? -13.810 1.414 8.313 1.00 95.31 101 HIS A C 1
ATOM 803 O O . HIS A 1 101 ? -13.321 0.562 9.056 1.00 95.31 101 HIS A O 1
ATOM 809 N N . ARG A 1 102 ? -14.269 1.146 7.091 1.00 96.00 102 ARG A N 1
ATOM 810 C CA . ARG A 1 102 ? -14.349 -0.201 6.533 1.00 96.00 102 ARG A CA 1
ATOM 811 C C . ARG A 1 102 ? -13.291 -0.416 5.466 1.00 96.00 102 ARG A C 1
ATOM 813 O O . ARG A 1 102 ? -13.194 0.340 4.496 1.00 96.00 102 ARG A O 1
ATOM 820 N N . PHE A 1 103 ? -12.581 -1.521 5.622 1.00 94.94 103 PHE A N 1
ATOM 821 C CA . PHE A 1 103 ? -11.667 -2.105 4.661 1.00 94.94 103 PHE A CA 1
ATOM 822 C C . PHE A 1 103 ? -12.330 -3.317 4.013 1.00 94.94 103 PHE A C 1
ATOM 824 O O . PHE A 1 103 ? -12.902 -4.183 4.679 1.00 94.94 103 PHE A O 1
ATOM 831 N N . VAL A 1 104 ? -12.252 -3.377 2.693 1.00 94.31 104 VAL A N 1
ATOM 832 C CA . VAL A 1 104 ? -12.727 -4.490 1.884 1.00 94.31 104 VAL A CA 1
ATOM 833 C C . VAL A 1 104 ? -11.513 -5.136 1.242 1.00 94.31 104 VAL A C 1
ATOM 835 O O . VAL A 1 104 ? -10.904 -4.551 0.348 1.00 94.31 104 VAL A O 1
ATOM 838 N N . LEU A 1 105 ? -11.173 -6.334 1.708 1.00 92.56 105 LEU A N 1
ATOM 839 C CA . LEU A 1 105 ? -10.055 -7.099 1.177 1.00 92.56 105 LEU A CA 1
ATOM 840 C C . LEU A 1 105 ? -10.567 -8.107 0.157 1.00 92.56 105 LEU A C 1
ATOM 842 O O . LEU A 1 105 ? -11.350 -8.983 0.529 1.00 92.56 105 LEU A O 1
ATOM 846 N N . ASN A 1 106 ? -10.134 -8.005 -1.097 1.00 90.94 106 ASN A N 1
ATOM 847 C CA . ASN A 1 106 ? -10.340 -9.070 -2.076 1.00 90.94 106 ASN A CA 1
ATOM 848 C C . ASN A 1 106 ? -9.166 -10.043 -1.958 1.00 90.94 106 ASN A C 1
ATOM 850 O O . ASN A 1 106 ? -8.006 -9.644 -2.037 1.00 90.94 106 ASN A O 1
ATOM 854 N N . LEU A 1 107 ? -9.473 -11.308 -1.694 1.00 89.31 107 LEU A N 1
ATOM 855 C CA . LEU A 1 107 ? -8.477 -12.326 -1.406 1.00 89.31 107 LEU A CA 1
ATOM 856 C C . LEU A 1 107 ? -8.172 -13.134 -2.655 1.00 89.31 107 LEU A C 1
ATOM 858 O O . LEU A 1 107 ? -9.071 -13.707 -3.269 1.00 89.31 107 LEU A O 1
ATOM 862 N N . HIS A 1 108 ? -6.887 -13.225 -2.965 1.00 87.25 108 HIS A N 1
ATOM 863 C CA . HIS A 1 108 ? -6.378 -13.891 -4.150 1.00 87.25 108 HIS A CA 1
ATOM 864 C C . HIS A 1 108 ? -5.390 -14.991 -3.785 1.00 87.25 108 HIS A C 1
ATOM 866 O O . HIS A 1 108 ? -4.725 -14.982 -2.742 1.00 87.25 108 HIS A O 1
ATOM 872 N N . SER A 1 109 ? -5.247 -15.945 -4.701 1.00 85.06 109 SER A N 1
ATOM 873 C CA . SER A 1 109 ? -4.142 -16.894 -4.646 1.00 85.06 109 SER A CA 1
ATOM 874 C C . SER A 1 109 ? -2.814 -16.152 -4.745 1.00 85.06 109 SER A C 1
ATOM 876 O O . SER A 1 109 ? -2.638 -15.322 -5.631 1.00 85.06 109 SER A O 1
ATOM 878 N N . ARG A 1 110 ? -1.827 -16.516 -3.915 1.00 81.06 110 ARG A N 1
ATOM 879 C CA . ARG A 1 110 ? -0.445 -16.025 -4.076 1.00 81.06 110 ARG A CA 1
ATOM 880 C C . ARG A 1 110 ? 0.158 -16.370 -5.441 1.00 81.06 110 ARG A C 1
ATOM 882 O O . ARG A 1 110 ? 1.170 -15.802 -5.809 1.00 81.06 110 ARG A O 1
ATOM 889 N N . TYR A 1 111 ? -0.434 -17.306 -6.180 1.00 82.31 111 TYR A N 1
ATOM 890 C CA . TYR A 1 111 ? 0.005 -17.657 -7.530 1.00 82.31 111 TYR A CA 1
ATOM 891 C C . TYR A 1 111 ? -0.687 -16.835 -8.623 1.00 82.31 111 TYR A C 1
ATOM 893 O O . TYR A 1 111 ? -0.236 -16.885 -9.760 1.00 82.31 111 TYR A O 1
ATOM 901 N N . ALA A 1 112 ? -1.733 -16.060 -8.301 1.00 81.50 112 ALA A N 1
ATOM 902 C CA . ALA A 1 112 ? -2.452 -15.246 -9.284 1.00 81.50 112 ALA A CA 1
ATOM 903 C C . ALA A 1 112 ? -1.516 -14.235 -9.966 1.00 81.50 112 ALA A C 1
ATOM 905 O O . ALA A 1 112 ? -1.540 -14.099 -11.182 1.00 81.50 112 ALA A O 1
ATOM 906 N N . MET A 1 113 ? -0.582 -13.634 -9.220 1.00 78.56 113 MET A N 1
ATOM 907 C CA . MET A 1 113 ? 0.457 -12.760 -9.787 1.00 78.56 113 MET A CA 1
ATOM 908 C C . MET A 1 113 ? 1.373 -13.448 -10.816 1.00 78.56 113 MET A C 1
ATOM 910 O O . MET A 1 113 ? 1.988 -12.772 -11.633 1.00 78.56 113 MET A O 1
ATOM 914 N N . CYS A 1 114 ? 1.482 -14.781 -10.792 1.00 80.94 114 CYS A N 1
ATOM 915 C CA . CYS A 1 114 ? 2.316 -15.544 -11.724 1.00 80.94 114 CYS A CA 1
ATOM 916 C C . CYS A 1 114 ? 1.572 -15.940 -13.005 1.00 80.94 114 CYS A C 1
ATOM 918 O O . CYS A 1 114 ? 2.214 -16.374 -13.958 1.00 80.94 114 CYS A O 1
ATOM 920 N N . THR A 1 115 ? 0.243 -15.845 -13.025 1.00 84.38 115 THR A N 1
ATOM 921 C CA . THR A 1 115 ? -0.591 -16.353 -14.126 1.00 84.38 115 THR A CA 1
ATOM 922 C C . THR A 1 115 ? -1.535 -15.308 -14.708 1.00 84.38 115 THR A C 1
ATOM 924 O O . THR A 1 115 ? -1.948 -15.442 -15.853 1.00 84.38 115 THR A O 1
ATOM 927 N N . GLU A 1 116 ? -1.870 -14.268 -13.946 1.00 85.88 116 GLU A N 1
ATOM 928 C CA . GLU A 1 116 ? -2.871 -13.248 -14.281 1.00 85.88 116 GLU A CA 1
ATOM 929 C C . GLU A 1 116 ? -2.244 -11.844 -14.356 1.00 85.88 116 GLU A C 1
ATOM 931 O O . GLU A 1 116 ? -2.827 -10.854 -13.915 1.00 85.88 116 GLU A O 1
ATOM 936 N N . PHE A 1 117 ? -1.031 -11.749 -14.905 1.00 90.00 117 PHE A N 1
ATOM 937 C CA . PHE A 1 117 ? -0.365 -10.472 -15.159 1.00 90.00 117 PHE A CA 1
ATOM 938 C C . PHE A 1 117 ? -0.571 -10.000 -16.604 1.00 90.00 117 PHE A C 1
ATOM 940 O O . PHE A 1 117 ? -0.841 -10.786 -17.513 1.00 90.00 117 PHE A O 1
ATOM 947 N N . ARG A 1 118 ? -0.397 -8.696 -16.826 1.00 91.81 118 ARG A N 1
ATOM 948 C CA . ARG A 1 118 ? -0.338 -8.076 -18.154 1.00 91.81 118 ARG A CA 1
ATOM 949 C C . ARG A 1 118 ? 1.075 -7.587 -18.432 1.00 91.81 118 ARG A C 1
ATOM 951 O O . ARG A 1 118 ? 1.718 -7.009 -17.558 1.00 91.81 118 ARG A O 1
ATOM 958 N N . ASP A 1 119 ? 1.554 -7.791 -19.649 1.00 92.31 119 ASP A N 1
ATOM 959 C CA . ASP A 1 119 ? 2.845 -7.242 -20.050 1.00 92.31 119 ASP A CA 1
ATOM 960 C C . ASP A 1 119 ? 2.715 -5.745 -20.357 1.00 92.31 119 ASP A C 1
ATOM 962 O O . ASP A 1 119 ? 1.873 -5.334 -21.156 1.00 92.31 119 ASP A O 1
ATOM 966 N N . LEU A 1 120 ? 3.570 -4.935 -19.730 1.00 91.50 120 LEU A N 1
ATOM 967 C CA . LEU A 1 120 ? 3.780 -3.531 -20.077 1.00 91.50 120 LEU A CA 1
ATOM 968 C C . LEU A 1 120 ? 4.971 -3.447 -21.026 1.00 91.50 120 LEU A C 1
ATOM 970 O O . LEU A 1 120 ? 6.126 -3.516 -20.601 1.00 91.50 120 LEU A O 1
ATOM 974 N N . MET A 1 121 ? 4.668 -3.325 -22.318 1.00 89.69 121 MET A N 1
ATOM 975 C CA . MET A 1 121 ? 5.640 -3.317 -23.418 1.00 89.69 121 MET A CA 1
ATOM 976 C C . MET A 1 121 ? 5.871 -1.906 -23.974 1.00 89.69 121 MET A C 1
ATOM 978 O O . MET A 1 121 ? 5.812 -1.683 -25.182 1.00 89.69 121 MET A O 1
ATOM 982 N N . GLU A 1 122 ? 6.113 -0.935 -23.098 1.00 86.00 122 GLU A N 1
ATOM 983 C CA . GLU A 1 122 ? 6.326 0.464 -23.480 1.00 86.00 122 GLU A CA 1
ATOM 984 C C . GLU A 1 122 ? 7.818 0.811 -23.447 1.00 86.00 122 GLU A C 1
ATOM 986 O O . GLU A 1 122 ? 8.425 0.916 -22.381 1.00 86.00 122 GLU A O 1
ATOM 991 N N . GLY A 1 123 ? 8.427 1.012 -24.622 1.00 85.88 123 GLY A N 1
ATOM 992 C CA . GLY A 1 123 ? 9.852 1.360 -24.729 1.00 85.88 123 GLY A CA 1
ATOM 993 C C . GLY A 1 123 ? 10.222 2.700 -24.077 1.00 85.88 123 GLY A C 1
ATOM 994 O O . GLY A 1 123 ? 11.375 2.899 -23.687 1.00 85.88 123 GLY A O 1
ATOM 995 N N . SER A 1 124 ? 9.242 3.589 -23.902 1.00 89.50 124 SER A N 1
ATOM 996 C CA . SER A 1 124 ? 9.405 4.861 -23.1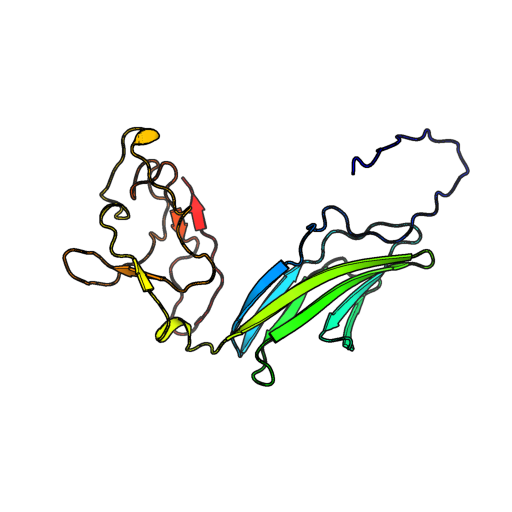97 1.00 89.50 124 SER A CA 1
ATOM 997 C C . SER A 1 124 ? 9.743 4.691 -21.717 1.00 89.50 124 SER A C 1
ATOM 999 O O . SER A 1 124 ? 10.367 5.572 -21.147 1.00 89.50 124 SER A O 1
ATOM 1001 N N . ARG A 1 125 ? 9.430 3.543 -21.102 1.00 89.25 125 ARG A N 1
ATOM 1002 C CA . ARG A 1 125 ? 9.695 3.266 -19.676 1.00 89.25 125 ARG A CA 1
ATOM 1003 C C . ARG A 1 125 ? 11.139 2.859 -19.375 1.00 89.25 125 ARG A C 1
ATOM 1005 O O . ARG A 1 125 ? 11.461 2.510 -18.243 1.00 89.25 125 ARG A O 1
ATOM 1012 N N . THR A 1 126 ? 12.009 2.840 -20.383 1.00 90.38 126 THR A N 1
ATOM 1013 C CA . THR A 1 126 ? 13.419 2.477 -20.209 1.00 90.38 126 THR A CA 1
ATOM 1014 C C . THR A 1 126 ? 14.229 3.652 -19.663 1.00 90.38 126 THR A C 1
ATOM 1016 O O . THR A 1 126 ? 13.987 4.799 -20.025 1.00 90.38 126 THR A O 1
ATOM 1019 N N . VAL A 1 127 ? 15.251 3.372 -18.846 1.00 88.81 127 VAL A N 1
ATOM 1020 C CA . VAL A 1 127 ? 16.130 4.412 -18.264 1.00 88.81 127 VAL A CA 1
ATOM 1021 C C . VAL A 1 127 ? 16.806 5.272 -19.340 1.00 88.81 127 VAL A C 1
ATOM 1023 O O . VAL A 1 127 ? 17.072 6.447 -19.120 1.00 88.81 127 VAL A O 1
ATOM 1026 N N . GLY A 1 128 ? 17.050 4.709 -20.528 1.00 88.75 128 GLY A N 1
ATOM 1027 C CA . GLY A 1 128 ? 17.623 5.445 -21.657 1.00 88.75 128 GLY A CA 1
ATOM 1028 C C . GLY A 1 128 ? 16.649 6.390 -22.370 1.00 88.75 128 GLY A C 1
ATOM 1029 O O . GLY A 1 128 ? 17.085 7.169 -23.215 1.00 88.75 128 GLY A O 1
ATOM 1030 N N . HIS A 1 129 ? 15.349 6.329 -22.076 1.00 91.69 129 HIS A N 1
ATOM 1031 C CA . HIS A 1 129 ? 14.352 7.187 -22.703 1.00 91.69 129 HIS A CA 1
ATOM 1032 C C . HIS A 1 129 ? 14.147 8.464 -21.883 1.00 91.69 129 HIS A C 1
ATOM 1034 O O . HIS A 1 129 ? 13.538 8.441 -20.814 1.00 91.69 129 HIS A O 1
ATOM 1040 N N . VAL A 1 130 ? 14.660 9.577 -22.406 1.00 95.31 130 VAL A N 1
ATOM 1041 C CA . VAL A 1 130 ? 14.628 10.889 -21.754 1.00 95.31 130 VAL A CA 1
ATOM 1042 C C . VAL A 1 130 ? 13.620 11.797 -22.450 1.00 95.31 130 VAL A C 1
ATOM 1044 O O . VAL A 1 130 ? 13.622 11.916 -23.675 1.00 95.31 130 VAL A O 1
ATOM 1047 N N . VAL A 1 131 ? 12.778 12.455 -21.661 1.00 95.31 131 VAL A N 1
ATOM 1048 C CA . VAL A 1 131 ? 11.868 13.515 -22.102 1.00 95.31 131 VAL A CA 1
ATOM 1049 C C . VAL A 1 131 ? 12.461 14.890 -21.785 1.00 95.31 131 VAL A C 1
ATOM 1051 O O . VAL A 1 131 ? 13.333 15.027 -20.935 1.00 95.31 131 VAL A O 1
ATOM 1054 N N . HIS A 1 132 ? 12.030 15.936 -22.489 1.00 93.88 132 HIS A N 1
ATOM 1055 C CA . HIS A 1 132 ? 12.627 17.278 -22.346 1.00 93.88 132 HIS A CA 1
ATOM 1056 C C . HIS A 1 132 ? 11.646 18.345 -21.863 1.00 93.88 132 HIS A C 1
ATOM 1058 O O . HIS A 1 132 ? 12.044 19.479 -21.607 1.00 93.88 132 HIS A O 1
ATOM 1064 N N . ASN A 1 133 ? 10.359 18.013 -21.780 1.00 93.19 133 ASN A N 1
ATOM 1065 C CA . ASN A 1 133 ? 9.317 18.919 -21.315 1.00 93.19 133 ASN A CA 1
ATOM 1066 C C . ASN A 1 133 ? 8.113 18.144 -20.767 1.00 93.19 133 ASN A C 1
ATOM 1068 O O . ASN A 1 133 ? 7.950 16.950 -21.030 1.00 93.19 133 ASN A O 1
ATOM 1072 N N . GLU A 1 134 ? 7.259 18.845 -20.021 1.00 92.38 134 GLU A N 1
ATOM 1073 C CA . GLU A 1 134 ? 6.085 18.260 -19.360 1.00 92.38 134 GLU A CA 1
ATOM 1074 C C . GLU A 1 134 ? 5.083 17.691 -20.364 1.00 92.38 134 GLU A C 1
ATOM 1076 O O . GLU A 1 134 ? 4.484 16.653 -20.117 1.00 92.38 134 GLU A O 1
ATOM 1081 N N . GLN A 1 135 ? 4.931 18.337 -21.522 1.00 92.94 135 GLN A N 1
ATOM 1082 C CA . GLN A 1 135 ? 3.984 17.912 -22.553 1.00 92.94 135 GLN A CA 1
ATOM 1083 C C . GLN A 1 135 ? 4.383 16.576 -23.194 1.00 92.94 135 GLN A C 1
ATOM 1085 O O . GLN A 1 135 ? 3.523 15.850 -23.685 1.00 92.94 135 GLN A O 1
ATOM 1090 N N . SER A 1 136 ? 5.679 16.256 -23.197 1.00 91.75 136 SER A N 1
ATOM 1091 C CA . SER A 1 136 ? 6.218 14.978 -23.671 1.00 91.75 136 SER A CA 1
ATOM 1092 C C . SER A 1 136 ? 6.244 13.886 -22.601 1.00 91.75 136 SER A C 1
ATOM 1094 O O . SER A 1 136 ? 6.450 12.723 -22.942 1.00 91.75 136 SER A O 1
ATOM 1096 N N . ALA A 1 137 ? 6.049 14.241 -21.327 1.00 93.69 137 ALA A N 1
ATOM 1097 C CA . ALA A 1 137 ? 6.047 13.280 -20.237 1.00 93.69 137 ALA A CA 1
ATOM 1098 C C . ALA A 1 137 ? 4.741 12.476 -20.216 1.00 93.69 137 ALA A C 1
ATOM 1100 O O . ALA A 1 137 ? 3.640 13.005 -20.380 1.00 93.69 137 ALA A O 1
ATOM 1101 N N . GLN A 1 138 ? 4.875 11.178 -19.988 1.00 91.88 138 GLN A N 1
ATOM 1102 C CA . GLN A 1 138 ? 3.774 10.243 -19.838 1.00 91.88 138 GLN A CA 1
ATOM 1103 C C . GLN A 1 138 ? 3.400 10.083 -18.364 1.00 91.88 138 GLN A C 1
ATOM 1105 O O . GLN A 1 138 ? 4.175 10.390 -17.456 1.00 91.88 138 GLN A O 1
ATOM 1110 N N . ASN A 1 139 ? 2.188 9.593 -18.129 1.00 88.81 139 ASN A N 1
ATOM 1111 C CA . ASN A 1 139 ? 1.700 9.234 -16.807 1.00 88.81 139 ASN A CA 1
ATOM 1112 C C . ASN A 1 139 ? 0.900 7.930 -16.879 1.00 88.81 139 ASN A C 1
ATOM 1114 O O . ASN A 1 139 ? 0.402 7.552 -17.936 1.00 88.81 139 ASN A O 1
ATOM 1118 N N . ASP A 1 140 ? 0.745 7.283 -15.728 1.00 88.94 140 ASP A N 1
ATOM 1119 C CA . ASP A 1 140 ? 0.063 5.992 -15.604 1.00 88.94 140 ASP A CA 1
ATOM 1120 C C . ASP A 1 140 ? -1.428 6.143 -15.259 1.00 88.94 140 ASP A C 1
ATOM 1122 O O . ASP A 1 140 ? -2.013 5.275 -14.615 1.00 88.94 140 ASP A O 1
ATOM 1126 N N . GLY A 1 141 ? -2.061 7.249 -15.672 1.00 88.50 141 GLY A N 1
ATOM 1127 C CA . GLY A 1 141 ? -3.471 7.529 -15.375 1.00 88.50 141 GLY A CA 1
ATOM 1128 C C . GLY A 1 141 ? -4.448 6.483 -15.923 1.00 88.50 141 GLY A C 1
ATOM 1129 O O . GLY A 1 141 ? -5.511 6.278 -15.339 1.00 88.50 141 GLY A O 1
ATOM 1130 N N . ASP A 1 142 ? -4.060 5.786 -16.993 1.00 87.44 142 ASP A N 1
ATOM 1131 C CA . ASP A 1 142 ? -4.874 4.766 -17.664 1.00 87.44 142 ASP A CA 1
ATOM 1132 C C . ASP A 1 142 ? -4.571 3.329 -17.192 1.00 87.44 142 ASP A C 1
ATOM 1134 O O . ASP A 1 142 ? -5.204 2.370 -17.645 1.00 87.44 142 ASP A O 1
ATOM 1138 N N . ILE A 1 143 ? -3.608 3.147 -16.279 1.00 87.88 143 ILE A N 1
ATOM 1139 C CA . ILE A 1 143 ? -3.250 1.827 -15.747 1.00 87.88 143 ILE A CA 1
ATOM 1140 C C . ILE A 1 143 ? -4.247 1.415 -14.654 1.00 87.88 143 ILE A C 1
ATOM 1142 O O . ILE A 1 143 ? -4.477 2.136 -13.683 1.00 87.88 143 ILE A O 1
ATOM 1146 N N . ASP A 1 144 ? -4.818 0.210 -14.775 1.00 86.94 144 ASP A N 1
ATOM 1147 C CA . ASP A 1 144 ? -5.672 -0.366 -13.731 1.00 86.94 144 ASP A CA 1
ATOM 1148 C C . ASP A 1 144 ? -4.809 -0.805 -12.546 1.00 86.94 144 ASP A C 1
ATOM 1150 O O . ASP A 1 144 ? -4.185 -1.864 -12.566 1.00 86.94 144 ASP A O 1
ATOM 1154 N N . ASN A 1 145 ? -4.809 -0.009 -11.481 1.00 82.38 145 ASN A N 1
ATOM 1155 C CA . ASN A 1 145 ? -4.020 -0.250 -10.273 1.00 82.38 145 ASN A CA 1
ATOM 1156 C C . ASN A 1 145 ? -4.414 -1.510 -9.470 1.00 82.38 145 ASN A C 1
ATOM 1158 O O . ASN A 1 145 ? -3.823 -1.766 -8.422 1.00 82.38 145 ASN A O 1
ATOM 1162 N N . ARG A 1 146 ? -5.396 -2.287 -9.942 1.00 78.12 146 ARG A N 1
ATOM 1163 C CA . ARG A 1 146 ? -5.792 -3.595 -9.389 1.00 78.12 146 ARG A CA 1
ATOM 1164 C C . ARG A 1 146 ? -5.150 -4.776 -10.123 1.00 78.12 146 ARG A C 1
ATOM 1166 O O . ARG A 1 146 ? -5.313 -5.919 -9.709 1.00 78.12 146 ARG A O 1
ATOM 1173 N N . GLY A 1 147 ? -4.481 -4.525 -11.249 1.00 82.88 147 GLY A N 1
ATOM 1174 C CA . GLY A 1 147 ? -3.841 -5.553 -12.064 1.00 82.88 147 GLY A CA 1
ATOM 1175 C C . GLY A 1 147 ? -2.383 -5.803 -11.684 1.00 82.88 147 GLY A C 1
ATOM 1176 O O . GLY A 1 147 ? -1.676 -4.904 -11.233 1.00 82.88 147 GLY A O 1
ATOM 1177 N N . TRP A 1 148 ? -1.911 -7.025 -11.937 1.00 87.44 148 TRP A N 1
ATOM 1178 C CA . TRP A 1 148 ? -0.482 -7.330 -11.940 1.00 87.44 148 TRP A CA 1
ATOM 1179 C C . TRP A 1 148 ? 0.131 -7.004 -13.295 1.00 87.44 148 TRP A C 1
ATOM 1181 O O . TRP A 1 148 ? -0.439 -7.333 -14.337 1.00 87.44 148 TRP A O 1
ATOM 1191 N N . TYR A 1 149 ? 1.321 -6.408 -13.276 1.00 90.44 149 TYR A N 1
ATOM 1192 C CA . TYR A 1 149 ? 2.035 -6.023 -14.483 1.00 90.44 149 TYR A CA 1
ATOM 1193 C C . TYR A 1 149 ? 3.466 -6.543 -14.481 1.00 90.44 149 TYR A C 1
ATOM 1195 O O . TYR A 1 149 ? 4.150 -6.513 -13.458 1.00 90.44 149 TYR A O 1
ATOM 1203 N N . ARG A 1 150 ? 3.923 -6.997 -15.647 1.00 91.94 150 ARG A N 1
ATOM 1204 C CA . ARG A 1 150 ? 5.312 -7.386 -15.893 1.00 91.94 150 ARG A CA 1
ATOM 1205 C C . ARG A 1 150 ? 5.915 -6.429 -16.911 1.00 91.94 150 ARG A C 1
ATOM 1207 O O . ARG A 1 150 ? 5.396 -6.292 -18.014 1.00 91.94 150 ARG A O 1
ATOM 1214 N N . PHE A 1 151 ? 7.011 -5.771 -16.550 1.00 91.38 151 PHE A N 1
ATOM 1215 C CA . PHE A 1 151 ? 7.727 -4.899 -17.478 1.00 91.38 151 PHE A CA 1
ATOM 1216 C C . PHE A 1 151 ? 8.500 -5.741 -18.479 1.00 91.38 151 PHE A C 1
ATOM 1218 O O . PHE A 1 151 ? 9.220 -6.667 -18.097 1.00 91.38 151 PHE A O 1
ATOM 1225 N N . VAL A 1 152 ? 8.352 -5.424 -19.759 1.00 92.25 152 VAL A N 1
ATOM 1226 C CA . VAL A 1 152 ? 8.972 -6.180 -20.842 1.00 92.25 152 VAL A CA 1
ATOM 1227 C C . VAL A 1 152 ? 9.546 -5.209 -21.865 1.00 92.25 152 VAL A C 1
ATOM 1229 O O . VAL A 1 152 ? 8.878 -4.271 -22.294 1.00 92.25 152 VAL A O 1
ATOM 1232 N N . ILE A 1 153 ? 10.789 -5.441 -22.290 1.00 88.06 153 ILE A N 1
ATOM 1233 C CA . ILE A 1 153 ? 11.366 -4.688 -23.406 1.00 88.06 153 ILE A CA 1
ATOM 1234 C C . ILE A 1 153 ? 10.633 -5.092 -24.682 1.00 88.06 153 ILE A C 1
ATOM 1236 O O . ILE A 1 153 ? 10.719 -6.239 -25.118 1.00 88.06 153 ILE A O 1
ATOM 1240 N N . GLN A 1 154 ? 9.962 -4.129 -25.309 1.00 87.19 154 GLN A N 1
ATOM 1241 C CA . GLN A 1 154 ? 9.158 -4.348 -26.511 1.00 87.19 154 GLN A CA 1
ATOM 1242 C C . GLN A 1 154 ? 9.941 -5.034 -27.645 1.00 87.19 154 GLN A C 1
ATOM 1244 O O . GLN A 1 154 ? 9.409 -5.910 -28.317 1.00 87.19 154 GLN A O 1
ATOM 1249 N N . ALA A 1 155 ? 11.208 -4.659 -27.847 1.00 85.50 155 ALA A N 1
ATOM 1250 C CA . ALA A 1 155 ? 12.024 -5.156 -28.956 1.00 85.50 155 ALA A CA 1
ATOM 1251 C C . ALA A 1 155 ? 12.455 -6.626 -28.808 1.00 85.50 155 ALA A C 1
ATOM 1253 O O . ALA A 1 155 ? 12.614 -7.322 -29.807 1.00 85.50 155 ALA A O 1
ATOM 1254 N N . THR A 1 156 ? 12.679 -7.095 -27.580 1.00 88.31 156 THR A N 1
ATOM 1255 C CA . THR A 1 156 ? 13.270 -8.416 -27.297 1.00 88.31 156 THR A CA 1
ATOM 1256 C C . THR A 1 156 ? 12.296 -9.369 -26.611 1.00 88.31 156 THR A C 1
ATOM 1258 O O . THR A 1 156 ? 12.577 -10.561 -26.517 1.00 88.31 156 THR A O 1
ATOM 1261 N N . GLY A 1 157 ? 11.182 -8.861 -26.077 1.00 88.50 157 GLY A N 1
ATOM 1262 C CA . GLY A 1 157 ? 10.279 -9.627 -25.221 1.00 88.50 157 GLY A CA 1
ATOM 1263 C C . GLY A 1 157 ? 10.901 -10.019 -23.877 1.00 88.50 157 GLY A C 1
ATOM 1264 O O . GLY A 1 157 ? 10.335 -10.839 -23.156 1.00 88.50 157 GLY A O 1
ATOM 1265 N N . THR A 1 158 ? 12.064 -9.465 -23.519 1.00 90.00 158 THR A N 1
ATOM 1266 C CA . THR A 1 158 ? 12.754 -9.827 -22.277 1.00 90.00 158 THR A CA 1
ATOM 1267 C C . THR A 1 158 ? 12.147 -9.081 -21.091 1.00 90.00 158 THR A C 1
ATOM 1269 O O . THR A 1 158 ? 12.050 -7.849 -21.151 1.00 90.00 158 THR A O 1
ATOM 1272 N N . PRO A 1 159 ? 11.779 -9.784 -20.003 1.00 90.81 159 PRO A N 1
ATOM 1273 C CA . PRO A 1 159 ? 11.354 -9.141 -18.770 1.00 90.81 159 PRO A CA 1
ATOM 1274 C C . PRO A 1 159 ? 12.449 -8.238 -18.203 1.00 90.81 159 PRO A C 1
ATOM 1276 O O . PRO A 1 159 ? 13.631 -8.580 -18.246 1.00 90.81 159 PRO A O 1
ATOM 1279 N N . VAL A 1 160 ? 12.040 -7.104 -17.647 1.00 90.81 160 VAL A N 1
ATOM 1280 C CA . VAL A 1 160 ? 12.911 -6.150 -16.955 1.00 90.81 160 VAL A CA 1
ATOM 1281 C C . VAL A 1 160 ? 12.314 -5.757 -15.613 1.00 90.81 160 VAL A C 1
ATOM 1283 O O . VAL A 1 160 ? 11.184 -6.116 -15.280 1.00 90.81 160 VAL A O 1
ATOM 1286 N N . GLN A 1 161 ? 13.100 -5.049 -14.814 1.00 92.25 161 GLN A N 1
ATOM 1287 C CA . GLN A 1 161 ? 12.757 -4.669 -13.452 1.00 92.25 161 GLN A CA 1
ATOM 1288 C C . GLN A 1 161 ? 12.928 -3.159 -13.268 1.00 92.25 161 GLN A C 1
ATOM 1290 O O . GLN A 1 161 ? 13.675 -2.526 -14.016 1.00 92.25 161 GLN A O 1
ATOM 1295 N N . LEU A 1 162 ? 12.242 -2.582 -12.274 1.00 92.44 162 LEU A N 1
ATOM 1296 C CA . LEU A 1 162 ? 12.485 -1.191 -11.885 1.00 92.44 162 LEU A CA 1
ATOM 1297 C C . LEU A 1 162 ? 13.961 -0.998 -11.489 1.00 92.44 162 LEU A C 1
ATOM 1299 O O . LEU A 1 162 ? 14.543 -1.909 -10.895 1.00 92.44 162 LEU A O 1
ATOM 1303 N N . PRO A 1 163 ? 14.548 0.184 -11.731 1.00 93.88 163 PRO A N 1
ATOM 1304 C CA . PRO A 1 163 ? 15.823 0.552 -11.124 1.00 93.88 163 PRO A CA 1
ATOM 1305 C C . PRO A 1 163 ? 15.746 0.418 -9.600 1.00 93.88 163 PRO A C 1
ATOM 1307 O O . PRO A 1 163 ? 14.729 0.766 -9.004 1.00 93.88 163 PRO A O 1
ATOM 1310 N N . ASP A 1 164 ? 16.803 -0.071 -8.960 1.00 94.88 164 ASP A N 1
ATOM 1311 C CA . ASP A 1 164 ? 16.913 -0.180 -7.497 1.00 94.88 164 ASP A CA 1
ATOM 1312 C C . ASP A 1 164 ? 17.729 0.958 -6.859 1.00 94.88 164 ASP A C 1
ATOM 1314 O O . ASP A 1 164 ? 17.947 0.994 -5.645 1.00 94.88 164 ASP A O 1
ATOM 1318 N N . SER A 1 165 ? 18.130 1.930 -7.678 1.00 92.38 165 SER A N 1
ATOM 1319 C CA . SER A 1 165 ? 18.818 3.152 -7.281 1.00 92.38 165 SER A CA 1
ATOM 1320 C C . SER A 1 165 ? 18.161 4.379 -7.899 1.00 92.38 165 SER A C 1
ATOM 1322 O O . SER A 1 165 ? 17.474 4.285 -8.919 1.00 92.38 165 SER A O 1
ATOM 1324 N N . CYS A 1 166 ? 18.430 5.544 -7.303 1.00 92.81 166 CYS A N 1
ATOM 1325 C CA . CYS A 1 166 ? 17.965 6.829 -7.813 1.00 92.81 166 CYS A CA 1
ATOM 1326 C C . CYS A 1 166 ? 18.222 6.948 -9.319 1.00 92.81 166 CYS A C 1
ATOM 1328 O O . CYS A 1 166 ? 19.343 6.749 -9.785 1.00 92.81 166 CYS A O 1
ATOM 1330 N N . THR A 1 167 ? 17.158 7.233 -10.060 1.00 93.06 167 THR A N 1
ATOM 1331 C CA . THR A 1 167 ? 17.182 7.475 -11.504 1.00 93.06 167 THR A CA 1
ATOM 1332 C C . THR A 1 167 ? 17.003 8.970 -11.724 1.00 93.06 167 THR A C 1
ATOM 1334 O O . THR A 1 167 ? 16.308 9.599 -10.937 1.00 93.06 167 THR A O 1
ATOM 1337 N N . GLU A 1 168 ? 17.641 9.554 -12.736 1.00 93.31 168 GLU A N 1
ATOM 1338 C CA . GLU A 1 168 ? 17.526 10.996 -12.990 1.00 93.31 168 GLU A CA 1
ATOM 1339 C C . GLU A 1 168 ? 16.077 11.405 -13.318 1.00 93.31 168 GLU A C 1
ATOM 1341 O O . GLU A 1 168 ? 15.360 10.629 -13.970 1.00 93.31 168 GLU A O 1
ATOM 1346 N N . PRO A 1 169 ? 15.640 12.620 -12.931 1.00 93.69 169 PRO A N 1
ATOM 1347 C CA . PRO A 1 169 ? 14.380 13.182 -13.405 1.00 93.69 169 PRO A CA 1
ATOM 1348 C C . PRO A 1 169 ? 14.341 13.209 -14.936 1.00 93.69 169 PRO A C 1
ATOM 1350 O O . PRO A 1 169 ? 15.383 13.261 -15.592 1.00 93.69 169 PRO A O 1
ATOM 1353 N N . TRP A 1 170 ? 13.140 13.211 -15.513 1.00 95.00 170 TRP A N 1
ATOM 1354 C CA . TRP A 1 170 ? 12.921 13.204 -16.969 1.00 95.00 170 TRP A CA 1
ATOM 1355 C C . TRP A 1 170 ? 13.317 11.917 -17.711 1.00 95.00 170 TRP A C 1
ATOM 1357 O O . TRP A 1 170 ? 13.184 11.858 -18.933 1.00 95.00 170 TRP A O 1
ATOM 1367 N N . ALA A 1 171 ? 13.787 10.881 -17.017 1.00 94.44 171 ALA A N 1
ATOM 1368 C CA . ALA A 1 171 ? 14.026 9.560 -17.595 1.00 94.44 171 ALA A CA 1
ATOM 1369 C C . ALA A 1 171 ? 12.759 8.681 -17.552 1.00 94.44 171 ALA A C 1
ATOM 1371 O O . ALA A 1 171 ? 11.721 9.065 -17.010 1.00 94.44 171 ALA A O 1
ATOM 1372 N N . CYS A 1 172 ? 12.827 7.487 -18.151 1.00 92.69 172 CYS A N 1
ATOM 1373 C CA . CYS A 1 172 ? 11.727 6.516 -18.182 1.00 92.69 172 CYS A CA 1
ATOM 1374 C C . CYS A 1 172 ? 10.399 7.095 -18.708 1.00 92.69 172 CYS A C 1
ATOM 1376 O O . CYS A 1 172 ? 9.325 6.621 -18.334 1.00 92.69 172 CYS A O 1
ATOM 1378 N N . GLY A 1 173 ? 10.469 8.127 -19.558 1.00 93.06 173 GLY A N 1
ATOM 1379 C CA . GLY A 1 173 ? 9.293 8.733 -20.180 1.00 93.06 173 GLY A CA 1
ATOM 1380 C C . GLY A 1 173 ? 8.431 9.582 -19.248 1.00 93.06 173 GLY A C 1
ATOM 1381 O O . GLY A 1 173 ? 7.314 9.910 -19.628 1.00 93.06 173 GLY A O 1
ATOM 1382 N N . THR A 1 174 ? 8.906 9.954 -18.057 1.00 93.69 174 THR A N 1
ATOM 1383 C CA . THR A 1 174 ? 8.134 10.701 -17.045 1.00 93.69 174 THR A CA 1
ATOM 1384 C C . THR A 1 174 ? 8.925 11.888 -16.497 1.00 93.69 174 THR A C 1
ATOM 1386 O O . THR A 1 174 ? 10.140 11.936 -16.633 1.00 93.69 174 THR A O 1
ATOM 1389 N N . GLN A 1 175 ? 8.254 12.852 -15.857 1.00 95.00 175 GLN A N 1
ATOM 1390 C CA . GLN A 1 175 ? 8.926 13.962 -15.166 1.00 95.00 175 GLN A CA 1
ATOM 1391 C C . GLN A 1 175 ? 9.706 13.480 -13.936 1.00 95.00 175 GLN A C 1
ATOM 1393 O O . GLN A 1 175 ? 10.823 13.935 -13.702 1.00 95.00 175 GLN A O 1
ATOM 1398 N N . ALA A 1 176 ? 9.119 12.554 -13.174 1.00 94.12 176 ALA A N 1
ATOM 1399 C CA . ALA A 1 176 ? 9.672 12.045 -11.926 1.00 94.12 176 ALA A CA 1
ATOM 1400 C C . ALA A 1 176 ? 9.890 10.533 -12.038 1.00 94.12 176 ALA A C 1
ATOM 1402 O O . ALA A 1 176 ? 8.933 9.753 -12.072 1.00 94.12 176 ALA A O 1
ATOM 1403 N N . SER A 1 177 ? 11.154 10.122 -12.131 1.00 93.75 177 SER A N 1
ATOM 1404 C CA . SER A 1 177 ? 11.539 8.733 -12.373 1.00 93.75 177 SER A CA 1
ATOM 1405 C C . SER A 1 177 ? 11.434 7.903 -11.099 1.00 93.75 177 SER A C 1
ATOM 1407 O O . SER A 1 177 ? 12.009 8.245 -10.065 1.00 93.75 177 SER A O 1
ATOM 1409 N N . GLY A 1 178 ? 10.710 6.786 -11.177 1.00 93.50 178 GLY A N 1
ATOM 1410 C CA . GLY A 1 178 ? 10.526 5.865 -10.057 1.00 93.50 178 GLY A CA 1
ATOM 1411 C C . GLY A 1 178 ? 11.675 4.864 -9.903 1.00 93.50 178 GLY A C 1
ATOM 1412 O O . GLY A 1 178 ? 12.104 4.257 -10.883 1.00 93.50 178 GLY A O 1
ATOM 1413 N N . TRP A 1 179 ? 12.119 4.626 -8.668 1.00 93.75 179 TRP A N 1
ATOM 1414 C CA . TRP A 1 179 ? 13.082 3.575 -8.320 1.00 93.75 179 TRP A CA 1
ATOM 1415 C C . TRP A 1 179 ? 12.711 2.854 -7.020 1.00 93.75 179 TRP A C 1
ATOM 1417 O O . TRP A 1 179 ? 12.077 3.411 -6.120 1.00 93.75 179 TRP A O 1
ATOM 1427 N N . LEU A 1 180 ? 13.095 1.585 -6.926 1.00 95.38 180 LEU A N 1
ATOM 1428 C CA . LEU A 1 180 ? 12.733 0.681 -5.846 1.00 95.38 180 LEU A CA 1
ATOM 1429 C C . LEU A 1 180 ? 13.752 0.748 -4.706 1.00 95.38 180 LEU A C 1
ATOM 1431 O O . LEU A 1 180 ? 14.904 0.348 -4.860 1.00 95.38 180 LEU A O 1
ATOM 1435 N N . ARG A 1 181 ? 13.333 1.186 -3.517 1.00 92.38 181 ARG A N 1
ATOM 1436 C CA . ARG A 1 181 ? 14.230 1.199 -2.355 1.00 92.38 181 ARG A CA 1
ATOM 1437 C C . ARG A 1 181 ? 14.394 -0.200 -1.769 1.00 92.38 181 ARG A C 1
ATOM 1439 O O . ARG A 1 181 ? 13.413 -0.863 -1.441 1.00 92.38 181 ARG A O 1
ATOM 1446 N N . GLY A 1 182 ? 15.648 -0.590 -1.537 1.00 87.88 182 GLY A N 1
ATOM 1447 C CA . GLY A 1 182 ? 15.997 -1.865 -0.904 1.00 87.88 182 GLY A CA 1
ATOM 1448 C C . GLY A 1 182 ? 16.128 -3.040 -1.878 1.00 87.88 182 GLY A C 1
ATOM 1449 O O . GLY A 1 182 ? 16.146 -4.183 -1.427 1.00 87.88 182 GLY A O 1
ATOM 1450 N N . GLY A 1 183 ? 16.218 -2.777 -3.187 1.00 91.62 183 GLY A N 1
ATOM 1451 C CA . GLY A 1 183 ? 16.426 -3.807 -4.209 1.00 91.62 183 GLY A CA 1
ATOM 1452 C C . GLY A 1 183 ? 15.165 -4.583 -4.577 1.00 91.62 183 GLY A C 1
ATOM 1453 O O . GLY A 1 183 ? 14.064 -4.263 -4.123 1.00 91.62 183 GLY A O 1
ATOM 1454 N N . HIS A 1 184 ? 15.338 -5.623 -5.391 1.00 92.31 184 HIS A N 1
ATOM 1455 C CA . HIS A 1 184 ? 14.275 -6.570 -5.742 1.00 92.31 184 HIS A CA 1
ATOM 1456 C C . HIS A 1 184 ? 14.180 -7.712 -4.722 1.00 92.31 184 HIS A C 1
ATOM 1458 O O . HIS A 1 184 ? 15.191 -8.053 -4.105 1.00 92.31 184 HIS A O 1
ATOM 1464 N N . PRO A 1 185 ? 12.990 -8.307 -4.517 1.00 90.50 185 PRO A N 1
ATOM 1465 C CA . PRO A 1 185 ? 12.819 -9.412 -3.578 1.00 90.50 185 PRO A CA 1
ATOM 1466 C C . PRO A 1 185 ? 13.611 -10.650 -4.005 1.00 90.50 185 PRO A C 1
ATOM 1468 O O . PRO A 1 185 ? 13.649 -11.000 -5.186 1.00 90.50 185 PRO A O 1
ATOM 1471 N N . SER A 1 186 ? 14.204 -11.343 -3.038 1.00 89.94 186 SER A N 1
ATOM 1472 C CA . SER A 1 186 ? 14.785 -12.669 -3.249 1.00 89.94 186 SER A CA 1
ATOM 1473 C C . SER A 1 186 ? 13.711 -13.765 -3.293 1.00 89.94 186 SER A C 1
ATOM 1475 O O . SER A 1 186 ? 12.562 -13.572 -2.891 1.00 89.94 186 SER A O 1
ATOM 1477 N N . MET A 1 187 ? 14.103 -14.964 -3.735 1.00 85.62 187 MET A N 1
ATOM 1478 C CA . MET A 1 187 ? 13.224 -16.142 -3.738 1.00 85.62 187 MET A CA 1
ATOM 1479 C C . MET A 1 187 ? 12.699 -16.503 -2.338 1.00 85.62 187 MET A C 1
ATOM 1481 O O . MET A 1 187 ? 11.589 -17.018 -2.222 1.00 85.62 187 MET A O 1
ATOM 1485 N N . GLU A 1 188 ? 13.486 -16.245 -1.290 1.00 87.00 188 GLU A N 1
ATOM 1486 C CA . GLU A 1 188 ? 13.121 -16.535 0.102 1.00 87.00 188 GLU A CA 1
ATOM 1487 C C . GLU A 1 188 ? 12.099 -15.531 0.650 1.00 87.00 188 GLU A C 1
ATOM 1489 O O . GLU A 1 188 ? 11.179 -15.912 1.371 1.00 87.00 188 GLU A O 1
ATOM 1494 N N . GLU A 1 189 ? 12.212 -14.261 0.254 1.00 84.12 189 GLU A N 1
ATOM 1495 C CA . GLU A 1 189 ? 11.288 -13.201 0.670 1.00 84.12 189 GLU A CA 1
ATOM 1496 C C . GLU A 1 189 ? 9.892 -13.350 0.044 1.00 84.12 189 GLU A C 1
ATOM 1498 O O . GLU A 1 189 ? 8.889 -12.981 0.656 1.00 84.12 189 GLU A O 1
ATOM 1503 N N . GLY A 1 190 ? 9.801 -13.911 -1.165 1.00 82.75 190 GLY A N 1
ATOM 1504 C CA . GLY A 1 190 ? 8.527 -14.141 -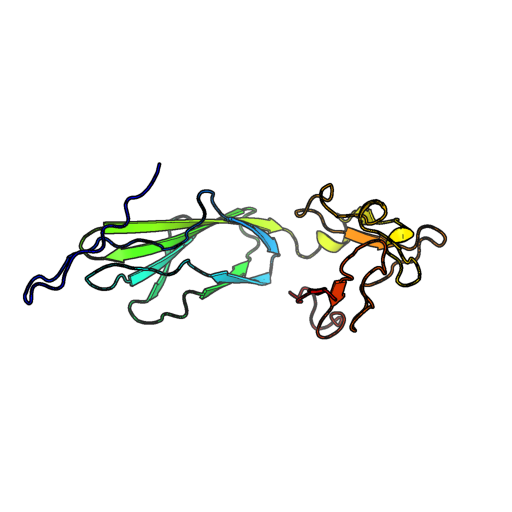1.841 1.00 82.75 190 GLY A CA 1
ATOM 1505 C C . GLY A 1 190 ? 7.784 -12.842 -2.183 1.00 82.75 190 GLY A C 1
ATOM 1506 O O . GLY A 1 190 ? 8.324 -11.974 -2.865 1.00 82.75 190 GLY A O 1
ATOM 1507 N N . LEU A 1 191 ? 6.515 -12.729 -1.763 1.00 80.25 191 LEU A N 1
ATOM 1508 C CA . LEU A 1 191 ? 5.695 -11.533 -1.998 1.00 80.25 191 LEU A CA 1
ATOM 1509 C C . LEU A 1 191 ? 5.943 -10.516 -0.887 1.00 80.25 191 LEU A C 1
ATOM 1511 O O . LEU A 1 191 ? 5.637 -10.777 0.275 1.00 80.25 191 LEU A O 1
ATOM 1515 N N . VAL A 1 192 ? 6.433 -9.337 -1.264 1.00 81.69 192 VAL A N 1
ATOM 1516 C CA . VAL A 1 192 ? 6.760 -8.265 -0.322 1.00 81.69 192 VAL A CA 1
ATOM 1517 C C . VAL A 1 192 ? 6.226 -6.920 -0.789 1.00 81.69 192 VAL A C 1
ATOM 1519 O O . VAL A 1 192 ? 6.113 -6.647 -1.983 1.00 81.69 192 VAL A O 1
ATOM 1522 N N . HIS A 1 193 ? 5.952 -6.050 0.179 1.00 83.81 193 HIS A N 1
ATOM 1523 C CA . HIS A 1 193 ? 5.726 -4.635 -0.075 1.00 83.81 193 HIS A CA 1
ATOM 1524 C C . HIS A 1 193 ? 7.071 -3.904 -0.115 1.00 83.81 193 HIS A C 1
ATOM 1526 O O . HIS A 1 193 ? 7.906 -4.072 0.776 1.00 83.81 193 HIS A O 1
ATOM 1532 N N . ARG A 1 194 ? 7.279 -3.082 -1.144 1.00 87.31 194 ARG A N 1
ATOM 1533 C CA . ARG A 1 194 ? 8.464 -2.233 -1.303 1.00 87.31 194 ARG A CA 1
ATOM 1534 C C . ARG A 1 194 ? 8.026 -0.810 -1.620 1.00 87.31 194 ARG A C 1
ATOM 1536 O O . ARG A 1 194 ? 6.993 -0.598 -2.252 1.00 87.31 194 ARG A O 1
ATOM 1543 N N . ASN A 1 195 ? 8.824 0.155 -1.177 1.00 90.75 195 ASN A N 1
ATOM 1544 C CA . ASN A 1 195 ? 8.564 1.564 -1.439 1.00 90.75 195 ASN A CA 1
ATOM 1545 C C . ASN A 1 195 ? 9.258 1.983 -2.733 1.00 90.75 195 ASN A C 1
ATOM 1547 O O . ASN A 1 195 ? 10.459 1.749 -2.897 1.00 90.75 195 ASN A O 1
ATOM 1551 N N . VAL A 1 196 ? 8.504 2.645 -3.607 1.00 92.81 196 VAL A N 1
ATOM 1552 C CA . VAL A 1 196 ? 9.042 3.344 -4.774 1.00 92.81 196 VAL A CA 1
ATOM 1553 C C . VAL A 1 196 ? 9.249 4.808 -4.403 1.00 92.81 196 VAL A C 1
ATOM 1555 O O . VAL A 1 196 ? 8.366 5.433 -3.813 1.00 92.81 196 VAL A O 1
ATOM 1558 N N . TYR A 1 197 ? 10.423 5.335 -4.724 1.00 94.38 197 TYR A N 1
ATOM 1559 C CA . TYR A 1 197 ? 10.763 6.746 -4.579 1.00 94.38 197 TYR A CA 1
ATOM 1560 C C . TYR A 1 197 ? 10.866 7.384 -5.954 1.00 94.38 197 TYR A C 1
ATOM 1562 O O . TYR A 1 197 ? 11.157 6.699 -6.930 1.00 94.38 197 TYR A O 1
ATOM 1570 N N . PHE A 1 198 ? 10.637 8.690 -6.007 1.00 94.50 198 PHE A N 1
ATOM 1571 C CA . PHE A 1 198 ? 10.646 9.461 -7.240 1.00 94.50 198 PHE A CA 1
ATOM 1572 C C . PHE A 1 198 ? 11.678 10.582 -7.127 1.00 94.50 198 PHE A C 1
ATOM 1574 O O . PHE A 1 198 ? 11.774 11.214 -6.071 1.00 94.50 198 PHE A O 1
ATOM 1581 N N . SER A 1 199 ? 12.475 10.749 -8.181 1.00 90.38 199 SER A N 1
ATOM 1582 C CA . SER A 1 199 ? 13.482 11.806 -8.346 1.00 90.38 199 SER A CA 1
ATOM 1583 C C . SER A 1 199 ? 12.871 13.134 -8.766 1.00 90.38 199 SER A C 1
ATOM 1585 O O . SER A 1 199 ? 11.992 13.074 -9.658 1.00 90.38 199 SER A O 1
#

Radius of gyration: 22.46 Å; chains: 1; bounding box: 40×50×63 Å

Foldseek 3Di:
DDDDDDDDDDDDDDDDFFWKDFPPADPDAAEEEDEAQDKDKDAGGDIDGPVFWWKFKAKPNHTPDTDPPDNSRIDIDGDHPPDQKIKIWIWTGDPRYIDIHIYIYGYDYLCCLVPFADEDADQLQDLPNFDDDQVQADDCPVPDPVHRYFYAHNVPRHTDDFAQDDRDARGRRHRWGWHWDPDDDDPVRRDDDTDIDTD

Sequence (199 aa):
MVGFVERLKKDDNSIFLTLAILKYKPVKHSVQDAYYQTSITLVCPEPFGYPEPFVAWVKNGVVLQNSSSDLTLNLSIIAQRDTTKWTIDCVARNKHGADYHRFVLNLHSRYAMCTEFRDLMEGSRTVGHVVHNEQSAQNDGDIDNRGWYRFVIQATGTPVQLPDSCTEPWACGTQASGWLRGGHPSMEEGLVHRNVYFS

InterPro domains:
  IPR013783 Immunoglobulin-like fold [G3DSA:2.60.40.10] (21-117)
  IPR036179 Immunoglobulin-like domain superfamily [SSF48726] (31-110)
  IPR057774 UMOD/GP2/OIT3-like, D8C domain [PF23283] (149-199)

Organism: Pocillopora damicornis (NCBI:txid46731)